Protein AF-A0A1Y5SIG2-F1 (afdb_monomer)

Foldseek 3Di:
DFQQPLDADPVLLVVLLVVLVVVCVLQVQLQPDPFFLLPRPCLPDLVSVVVVCVVLVLCPPPDSVRSNVVSNCRSVVDDRPQPDDDPVVLVVVLVVVVVVLVVVVVPPPDDDDSLSVQQVVLVSVCSNCVLNGARDDPQLVQLLCSNRPDPDPCQPVDRSSSRVSLNVVLVSCVVVLLVSLCVVCVPPDPDVVVSVSSSSSSSSSSSNSSSNSSSVD

Radius of gyration: 17.2 Å; Cα contacts (8 Å, |Δi|>4): 217; chains: 1; bounding box: 44×40×45 Å

pLDDT: mean 79.16, std 17.83, range [37.0, 97.19]

Solvent-accessible surface area (backbone atoms only — not comparable to full-atom values): 12105 Å² total; per-residue (Å²): 135,79,53,64,63,88,66,82,56,68,68,56,44,50,52,12,41,55,54,30,51,57,51,38,75,78,43,43,71,32,53,69,40,84,75,42,76,32,69,35,61,49,53,74,38,63,69,49,37,50,49,53,22,57,80,69,58,48,44,74,90,57,55,74,66,58,50,44,53,52,36,56,46,51,41,69,68,47,73,79,79,76,85,86,91,49,80,77,45,48,63,54,45,47,53,52,45,51,49,46,49,49,52,49,63,70,68,57,73,89,79,67,58,74,69,48,51,52,30,39,51,27,38,55,41,24,34,49,39,32,83,82,30,54,59,55,44,77,33,26,50,47,17,47,44,60,35,71,42,72,97,57,92,61,67,64,74,42,65,69,55,41,39,53,54,48,51,52,49,50,61,75,41,38,71,62,42,46,52,57,35,45,70,64,48,69,81,76,63,91,55,64,71,64,48,51,54,49,34,59,52,43,37,46,41,29,50,46,37,28,20,31,53,55,31,71,104

Organism: NCBI:txid658057

Mean predicted aligned error: 8.16 Å

Secondary structure (DSSP, 8-state):
------S--HHHHHHHHHHHHHHHHHHHHHHT--S-GGG-HHHH-HHHHHHHHHHTT-STT--HHHHHHHHHHHHHHS-TTSS-S-HHHHHHHHHHHHHHHHHHHHHS-SSS-HHHHHHHHHHHHHHH-TTT-----HHHHHHHHHHH--S-TTTTSSHHHHHHHHHHHHHHTHHHHHHHHHHHHTTT-S-HHHHHHHHHHHHHHHHHHHHHHHHH-

Structure (mmCIF, N/CA/C/O backbone):
data_AF-A0A1Y5SIG2-F1
#
_entry.id   AF-A0A1Y5SIG2-F1
#
loop_
_atom_site.group_PDB
_atom_site.id
_atom_site.type_symbol
_atom_site.label_atom_id
_atom_site.label_alt_id
_atom_site.label_comp_id
_atom_site.label_asym_id
_atom_site.label_entity_id
_atom_site.label_seq_id
_atom_site.pdbx_PDB_ins_code
_atom_site.Cartn_x
_atom_site.Cartn_y
_atom_site.Cartn_z
_atom_site.occupancy
_atom_site.B_iso_or_equiv
_atom_site.auth_seq_id
_atom_site.auth_comp_id
_atom_site.auth_asym_id
_atom_site.auth_atom_id
_atom_site.pdbx_PDB_model_num
ATOM 1 N N . MET A 1 1 ? 7.254 21.804 19.968 1.00 37.00 1 MET A N 1
ATOM 2 C CA . MET A 1 1 ? 5.960 21.216 20.367 1.00 37.00 1 MET A CA 1
ATOM 3 C C . MET A 1 1 ? 5.816 19.904 19.616 1.00 37.00 1 MET A C 1
ATOM 5 O O . MET A 1 1 ? 5.744 19.927 18.395 1.00 37.00 1 MET A O 1
ATOM 9 N N . THR A 1 2 ? 5.908 18.773 20.308 1.00 41.84 2 THR A N 1
ATOM 10 C CA . THR A 1 2 ? 5.676 17.442 19.734 1.00 41.84 2 THR A CA 1
ATOM 11 C C . THR A 1 2 ? 4.180 17.165 19.806 1.00 41.84 2 THR A C 1
ATOM 13 O O . THR A 1 2 ? 3.674 16.813 20.866 1.00 41.84 2 THR A O 1
ATOM 16 N N . ASN A 1 3 ? 3.461 17.385 18.703 1.00 45.41 3 ASN A N 1
ATOM 17 C CA . ASN A 1 3 ? 2.122 16.822 18.561 1.00 45.41 3 ASN A CA 1
ATOM 18 C C . ASN A 1 3 ? 2.296 15.315 18.395 1.00 45.41 3 ASN A C 1
ATOM 20 O O . ASN A 1 3 ? 2.650 14.850 17.319 1.00 45.41 3 ASN A O 1
ATOM 24 N N . THR A 1 4 ? 2.108 14.578 19.480 1.00 59.47 4 THR A N 1
ATOM 25 C CA . THR A 1 4 ? 1.985 13.125 19.455 1.00 59.47 4 THR A CA 1
ATOM 26 C C . THR A 1 4 ? 0.492 12.854 19.392 1.00 59.47 4 THR A C 1
ATOM 28 O O . THR A 1 4 ? -0.180 12.850 20.420 1.00 59.47 4 THR A O 1
ATOM 31 N N . ILE A 1 5 ? -0.059 12.759 18.180 1.00 63.19 5 ILE A N 1
ATOM 32 C CA . ILE A 1 5 ? -1.467 12.387 18.003 1.00 63.19 5 ILE A CA 1
ATOM 33 C C . ILE A 1 5 ? -1.610 10.973 18.576 1.00 63.19 5 ILE A C 1
ATOM 35 O O . ILE A 1 5 ? -1.134 10.013 17.975 1.00 63.19 5 ILE A O 1
ATOM 39 N N . SER A 1 6 ? -2.195 10.856 19.769 1.00 72.19 6 SER A N 1
ATOM 40 C CA . SER A 1 6 ? -2.365 9.568 20.445 1.00 72.19 6 SER A CA 1
ATOM 41 C C . SER A 1 6 ? -3.477 8.737 19.813 1.00 72.19 6 SER A C 1
ATOM 43 O O . SER A 1 6 ? -3.373 7.514 19.810 1.00 72.19 6 SER A O 1
ATOM 45 N N . HIS A 1 7 ? -4.476 9.399 19.219 1.00 82.62 7 HIS A N 1
ATOM 46 C CA . HIS A 1 7 ? -5.644 8.778 18.597 1.00 82.62 7 HIS A CA 1
ATOM 47 C C . HIS A 1 7 ? -5.947 9.391 17.220 1.00 82.62 7 HIS A C 1
ATOM 49 O O . HIS A 1 7 ? -5.815 10.609 17.064 1.00 82.62 7 HIS A O 1
ATOM 55 N N . PRO A 1 8 ? -6.366 8.587 16.230 1.00 88.81 8 PRO A N 1
ATOM 56 C CA . PRO A 1 8 ? -6.744 9.057 14.906 1.00 88.81 8 PRO A CA 1
ATOM 57 C C . PRO A 1 8 ? -7.963 9.984 14.960 1.00 88.81 8 PRO A C 1
ATOM 59 O O . PRO A 1 8 ? -8.902 9.778 15.728 1.00 88.81 8 PRO A O 1
ATOM 62 N N . ASP A 1 9 ? -7.976 10.986 14.083 1.00 92.19 9 ASP A N 1
ATOM 63 C CA . ASP A 1 9 ? -9.163 11.796 13.826 1.00 92.19 9 ASP A CA 1
ATOM 64 C C . ASP A 1 9 ? -10.257 10.908 13.218 1.00 92.19 9 ASP A C 1
ATOM 66 O O . ASP A 1 9 ? -10.060 10.289 12.170 1.00 92.19 9 ASP A O 1
ATOM 70 N N . SER A 1 10 ? -11.421 10.847 13.865 1.00 91.00 10 SER A N 1
ATOM 71 C CA . SER A 1 10 ? -12.506 9.943 13.473 1.00 91.00 10 SER A CA 1
ATOM 72 C C . SER A 1 10 ? -13.098 10.257 12.097 1.00 91.00 10 SER A C 1
ATOM 74 O O . SER A 1 10 ? -13.563 9.346 11.409 1.00 91.00 10 SER A O 1
ATOM 76 N N . THR A 1 11 ? -13.055 11.517 11.659 1.00 92.94 11 THR A N 1
ATOM 77 C CA . THR A 1 11 ? -13.568 11.931 10.348 1.00 92.94 11 THR A CA 1
ATOM 78 C C . THR A 1 11 ? -12.625 11.471 9.244 1.00 92.94 11 THR A C 1
ATOM 80 O O . THR A 1 11 ? -13.068 10.866 8.264 1.00 92.94 11 THR A O 1
ATOM 83 N N . ILE A 1 12 ? -11.319 11.698 9.421 1.00 95.06 12 ILE A N 1
ATOM 84 C CA . ILE A 1 12 ? -10.295 11.232 8.474 1.00 95.06 12 ILE A CA 1
ATOM 85 C C . ILE A 1 12 ? -10.274 9.700 8.441 1.00 95.06 12 ILE A C 1
ATOM 87 O O . ILE A 1 12 ? -10.212 9.109 7.366 1.00 95.06 12 ILE A O 1
ATOM 91 N N . LEU A 1 13 ? -10.383 9.050 9.602 1.00 94.19 13 LEU A N 1
ATOM 92 C CA . LEU A 1 13 ? -10.378 7.593 9.720 1.00 94.19 13 LEU A CA 1
ATOM 93 C C . LEU A 1 13 ? -11.560 6.936 9.020 1.00 94.19 13 LEU A C 1
ATOM 95 O O . LEU A 1 13 ? -11.374 5.938 8.323 1.00 94.19 13 LEU A O 1
ATOM 99 N N . LYS A 1 14 ? -12.759 7.513 9.139 1.00 93.81 14 LYS A N 1
ATOM 100 C CA . LYS A 1 14 ? -13.928 7.031 8.404 1.00 93.81 14 LYS A CA 1
ATOM 101 C C . LYS A 1 14 ? -13.694 7.092 6.894 1.00 93.81 14 LYS A C 1
ATOM 103 O O . LYS A 1 14 ? -13.840 6.079 6.219 1.00 93.81 14 LYS A O 1
ATOM 108 N N . LYS A 1 15 ? -13.256 8.247 6.381 1.00 95.00 15 LYS A N 1
ATOM 109 C CA . LYS A 1 15 ? -12.966 8.413 4.951 1.00 95.00 15 LYS A CA 1
ATOM 110 C C . LYS A 1 15 ? -11.899 7.426 4.469 1.00 95.00 15 LYS A C 1
ATOM 112 O O . LYS A 1 15 ? -12.096 6.745 3.471 1.00 95.00 15 LYS A O 1
ATOM 117 N N . ALA A 1 16 ? -10.806 7.298 5.218 1.00 96.00 16 ALA A N 1
ATOM 118 C CA . ALA A 1 16 ? -9.732 6.362 4.908 1.00 96.00 16 ALA A CA 1
ATOM 119 C C . ALA A 1 16 ? -10.206 4.903 4.858 1.00 96.00 16 ALA A C 1
ATOM 121 O O . ALA A 1 16 ? -9.723 4.128 4.033 1.00 96.00 16 ALA A O 1
ATOM 122 N N . THR A 1 17 ? -11.158 4.541 5.721 1.00 95.19 17 THR A N 1
ATOM 123 C CA . THR A 1 17 ? -11.777 3.211 5.747 1.00 95.19 17 THR A CA 1
ATOM 124 C C . THR A 1 17 ? -12.627 2.967 4.503 1.00 95.19 17 THR A C 1
ATOM 126 O O . THR A 1 17 ? -12.506 1.908 3.890 1.00 95.19 17 THR A O 1
ATOM 129 N N . ASP A 1 18 ? -13.442 3.941 4.096 1.00 94.31 18 ASP A N 1
ATOM 130 C CA . ASP A 1 18 ? -14.271 3.845 2.887 1.00 94.31 18 ASP A CA 1
ATOM 131 C C . ASP A 1 18 ? -13.401 3.747 1.616 1.00 94.31 18 ASP A C 1
ATOM 133 O O . ASP A 1 18 ? -13.634 2.893 0.7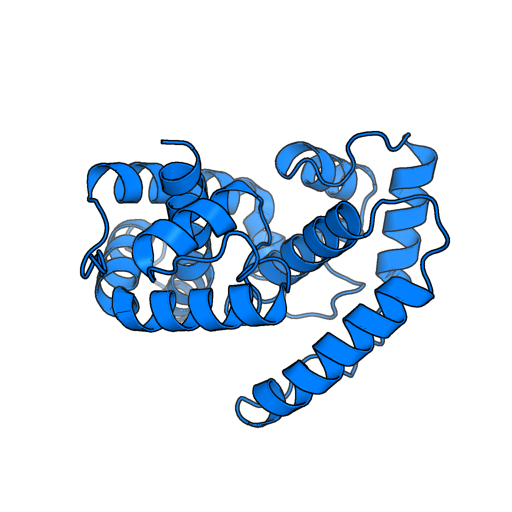51 1.00 94.31 18 ASP A O 1
ATOM 137 N N . ASP A 1 19 ? -12.334 4.549 1.542 1.00 94.31 19 ASP A N 1
ATOM 138 C CA . ASP A 1 19 ? -11.348 4.491 0.458 1.00 94.31 19 ASP A CA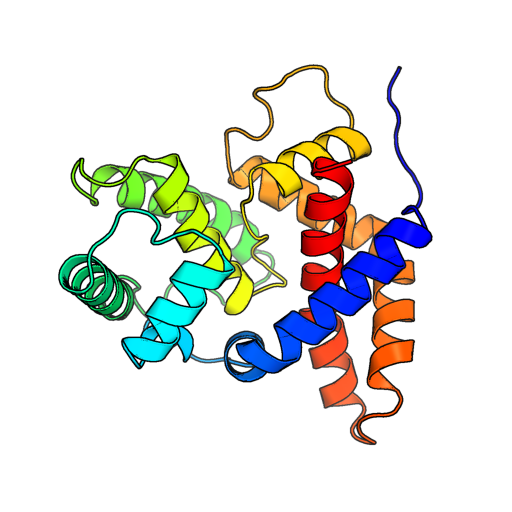 1
ATOM 139 C C . ASP A 1 19 ? -10.602 3.144 0.456 1.00 94.31 19 ASP A C 1
ATOM 141 O O . ASP A 1 19 ? -10.344 2.567 -0.602 1.00 94.31 19 ASP A O 1
ATOM 145 N N . ALA A 1 20 ? -10.272 2.607 1.639 1.00 94.62 20 ALA A N 1
ATOM 146 C CA . ALA A 1 20 ? -9.589 1.318 1.765 1.00 94.62 20 ALA A CA 1
ATOM 147 C C . ALA A 1 20 ? -10.497 0.173 1.327 1.00 94.62 20 ALA A C 1
ATOM 149 O O . ALA A 1 20 ? -10.034 -0.741 0.652 1.00 94.62 20 ALA A O 1
ATOM 150 N N . ALA A 1 21 ? -11.784 0.233 1.667 1.00 93.25 21 ALA A N 1
ATOM 151 C CA . ALA A 1 21 ? -12.762 -0.760 1.250 1.00 93.25 21 ALA A CA 1
ATOM 152 C C . ALA A 1 21 ? -12.963 -0.749 -0.268 1.00 93.25 21 ALA A C 1
ATOM 154 O O . ALA A 1 21 ? -12.926 -1.805 -0.890 1.00 93.25 21 ALA A O 1
ATOM 155 N N . THR A 1 22 ? -13.083 0.439 -0.868 1.00 92.50 22 THR A N 1
ATOM 156 C CA . THR A 1 22 ? -13.153 0.573 -2.329 1.00 92.50 22 THR A CA 1
ATOM 157 C C . THR A 1 22 ? -11.911 -0.037 -2.968 1.00 92.50 22 THR A C 1
ATOM 159 O O . THR A 1 22 ? -12.006 -0.840 -3.886 1.00 92.50 22 THR A O 1
ATOM 162 N N . ASN A 1 23 ? -10.725 0.293 -2.456 1.00 92.31 23 ASN A N 1
ATOM 163 C CA . ASN A 1 23 ? -9.475 -0.249 -2.971 1.00 92.31 23 ASN A CA 1
ATOM 164 C C . ASN A 1 23 ? -9.365 -1.775 -2.789 1.00 92.31 23 ASN A C 1
ATOM 166 O O . ASN A 1 23 ? -8.852 -2.457 -3.674 1.00 92.31 23 ASN A O 1
ATOM 170 N N . TRP A 1 24 ? -9.889 -2.315 -1.687 1.00 92.56 24 TRP A N 1
ATOM 171 C CA . TRP A 1 24 ? -9.965 -3.754 -1.452 1.00 92.56 24 TRP A CA 1
ATOM 172 C C . TRP A 1 24 ? -10.772 -4.466 -2.535 1.00 92.56 24 TRP A C 1
ATOM 174 O O . TRP A 1 24 ? -10.305 -5.469 -3.052 1.00 92.56 24 TRP A O 1
ATOM 184 N N . GLU A 1 25 ? -11.929 -3.938 -2.939 1.00 91.25 25 GLU A N 1
ATOM 185 C CA . GLU A 1 25 ? -12.770 -4.560 -3.978 1.00 91.25 25 GLU A CA 1
ATOM 186 C C . GLU A 1 25 ? -12.033 -4.757 -5.314 1.00 91.25 25 GLU A C 1
ATOM 188 O O . GLU A 1 25 ? -12.256 -5.748 -6.006 1.00 91.25 25 GLU A O 1
ATOM 193 N N . TRP A 1 26 ? -11.123 -3.847 -5.673 1.00 91.75 26 TRP A N 1
ATOM 194 C CA . TRP A 1 26 ? -10.353 -3.939 -6.920 1.00 91.75 26 TRP A CA 1
ATOM 195 C C . TRP A 1 26 ? -9.140 -4.865 -6.824 1.00 91.75 26 TRP A C 1
ATOM 197 O O . TRP A 1 26 ? -8.764 -5.504 -7.811 1.00 91.75 26 TRP A O 1
ATOM 207 N N . TRP A 1 27 ? -8.515 -4.919 -5.648 1.00 94.94 27 TRP A N 1
ATOM 208 C CA . TRP A 1 27 ? -7.189 -5.509 -5.456 1.00 94.94 27 TRP A CA 1
ATOM 209 C C . TRP A 1 27 ? -7.172 -6.686 -4.469 1.00 94.94 27 TRP A C 1
ATOM 211 O O . TRP A 1 27 ? -6.104 -7.163 -4.095 1.00 94.94 27 TRP A O 1
ATOM 221 N N . GLU A 1 28 ? -8.342 -7.186 -4.068 1.00 93.62 28 GLU A N 1
ATOM 222 C CA . GLU A 1 28 ? -8.514 -8.296 -3.123 1.00 93.62 28 GLU A CA 1
ATOM 223 C C . GLU A 1 28 ? -7.652 -9.513 -3.468 1.00 93.62 28 GLU A C 1
ATOM 225 O O . GLU A 1 28 ? -6.955 -10.036 -2.598 1.00 93.62 28 GLU A O 1
ATOM 230 N N . ASP A 1 29 ? -7.663 -9.936 -4.734 1.00 94.31 29 ASP A N 1
ATOM 231 C CA . ASP A 1 29 ? -6.890 -11.096 -5.188 1.00 94.31 29 ASP A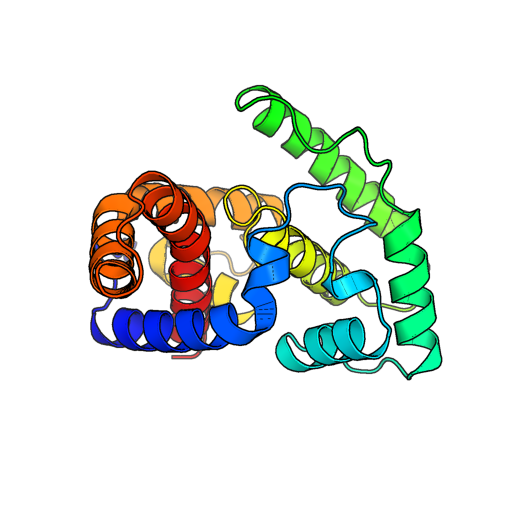 CA 1
ATOM 232 C C . ASP A 1 29 ? -5.393 -10.936 -4.910 1.00 94.31 29 ASP A C 1
ATOM 234 O O . ASP A 1 29 ? -4.709 -11.918 -4.639 1.00 94.31 29 ASP A O 1
ATOM 238 N N . ASP A 1 30 ? -4.882 -9.704 -4.978 1.00 94.50 30 ASP A N 1
ATOM 239 C CA . ASP A 1 30 ? -3.481 -9.384 -4.727 1.00 94.50 30 ASP A CA 1
ATOM 240 C C . ASP A 1 30 ? -3.169 -9.368 -3.231 1.00 94.50 30 ASP A C 1
ATOM 242 O O . ASP A 1 30 ? -2.128 -9.882 -2.825 1.00 94.50 30 ASP A O 1
ATOM 246 N N . TYR A 1 31 ? -4.090 -8.852 -2.412 1.00 93.19 31 TYR A N 1
ATOM 247 C CA . TYR A 1 31 ? -3.966 -8.859 -0.952 1.00 93.19 31 TYR A CA 1
ATOM 248 C C . TYR A 1 31 ? -4.004 -10.265 -0.359 1.00 93.19 31 TYR A C 1
ATOM 250 O O . TYR A 1 31 ? -3.285 -10.560 0.595 1.00 93.19 31 TYR A O 1
ATOM 258 N N . LEU A 1 32 ? -4.837 -11.136 -0.925 1.00 92.50 32 LEU A N 1
ATOM 259 C CA . LEU A 1 32 ? -4.986 -12.525 -0.495 1.00 92.50 32 LEU A CA 1
ATOM 260 C C . LEU A 1 32 ? -3.962 -13.463 -1.152 1.00 92.50 32 LEU A C 1
ATOM 262 O O . LEU A 1 32 ? -3.952 -14.665 -0.871 1.00 92.50 32 LEU A O 1
ATOM 266 N N . TYR A 1 33 ? -3.098 -12.946 -2.029 1.00 92.50 33 TYR A N 1
ATOM 267 C CA . TYR A 1 33 ? -2.144 -13.756 -2.768 1.00 92.50 33 TYR A CA 1
ATOM 268 C C . TYR A 1 33 ? -1.005 -14.266 -1.873 1.00 92.50 33 TYR A C 1
ATOM 270 O O . TYR A 1 33 ? -0.182 -13.505 -1.365 1.00 92.50 33 TYR A O 1
ATOM 278 N N . LYS A 1 34 ? -0.909 -15.593 -1.725 1.00 87.06 34 LYS A N 1
ATOM 279 C CA . LYS A 1 34 ? 0.101 -16.258 -0.875 1.00 87.06 34 LYS A CA 1
ATOM 280 C C . LYS A 1 34 ? 1.320 -16.797 -1.632 1.00 87.06 34 LYS A C 1
ATOM 282 O O . LYS A 1 34 ? 2.220 -17.327 -0.988 1.00 87.06 34 LYS A O 1
ATOM 287 N N . GLY A 1 35 ? 1.337 -16.704 -2.964 1.00 86.12 35 GLY A N 1
ATOM 288 C CA . GLY A 1 35 ? 2.433 -17.213 -3.796 1.00 86.12 35 GLY A CA 1
ATOM 289 C C . GLY A 1 35 ? 3.604 -16.236 -3.931 1.00 86.12 35 GLY A C 1
ATOM 290 O O . GLY A 1 35 ? 3.736 -15.293 -3.150 1.00 86.12 35 GLY A O 1
ATOM 291 N N . ASP A 1 36 ? 4.431 -16.445 -4.952 1.00 83.31 36 ASP A N 1
ATOM 292 C CA . ASP A 1 36 ? 5.663 -15.686 -5.185 1.00 83.31 36 ASP A CA 1
ATOM 293 C C . ASP A 1 36 ? 5.407 -14.306 -5.798 1.00 83.31 36 ASP A C 1
ATOM 295 O O . ASP A 1 36 ? 4.558 -14.157 -6.675 1.00 83.31 36 ASP A O 1
ATOM 299 N N . PHE A 1 37 ? 6.215 -13.301 -5.441 1.00 83.62 37 PHE A N 1
ATOM 300 C CA . PHE A 1 37 ? 6.057 -11.931 -5.949 1.00 83.62 37 PHE A CA 1
ATOM 301 C C . PHE A 1 37 ? 5.925 -11.850 -7.479 1.00 83.62 37 PHE A C 1
ATOM 303 O O . PHE A 1 37 ? 5.042 -11.168 -7.991 1.00 83.62 37 PHE A O 1
ATOM 310 N N . GLY A 1 38 ? 6.778 -12.559 -8.228 1.00 84.06 38 GLY A N 1
ATOM 311 C CA . GLY A 1 38 ? 6.749 -12.535 -9.697 1.00 84.06 38 GLY A CA 1
ATOM 312 C C . GLY A 1 38 ? 5.449 -13.088 -10.300 1.00 84.06 38 GLY A C 1
ATOM 313 O O . GLY A 1 38 ? 5.111 -12.776 -11.442 1.00 84.06 38 GLY A O 1
ATOM 314 N N . ALA A 1 39 ? 4.696 -13.860 -9.517 1.00 90.00 39 ALA A N 1
ATOM 315 C CA . ALA A 1 39 ? 3.419 -14.456 -9.878 1.00 90.00 39 ALA A CA 1
ATOM 316 C C . ALA A 1 39 ? 2.202 -13.705 -9.283 1.00 90.00 39 ALA A C 1
ATOM 318 O O . ALA A 1 39 ? 1.072 -14.181 -9.402 1.00 90.00 39 ALA A O 1
ATOM 319 N N . LEU A 1 40 ? 2.403 -12.501 -8.721 1.00 91.38 40 LEU A N 1
ATOM 320 C CA . LEU A 1 40 ? 1.323 -11.620 -8.258 1.00 91.38 40 LEU A CA 1
ATOM 321 C C . LEU A 1 40 ? 0.267 -11.373 -9.348 1.00 91.38 40 LEU A C 1
ATOM 323 O O . LEU A 1 40 ? 0.660 -11.079 -10.488 1.00 91.38 40 LEU A O 1
ATOM 327 N N . PRO A 1 41 ? -1.043 -11.394 -9.025 1.00 95.69 41 PRO A N 1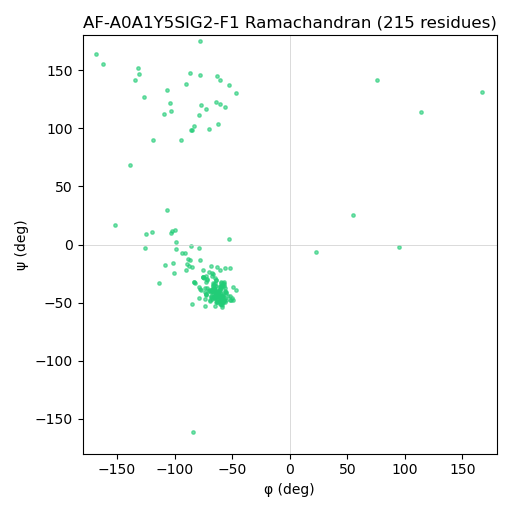
ATOM 328 C CA . PRO A 1 41 ? -2.113 -11.145 -9.992 1.00 95.69 41 PRO A CA 1
ATOM 329 C C . PRO A 1 41 ? -1.921 -9.846 -10.794 1.00 95.69 41 PRO A C 1
ATOM 331 O O . PRO A 1 41 ? -2.015 -9.879 -12.025 1.00 95.69 41 PRO A O 1
ATOM 334 N N . ILE A 1 42 ? -1.545 -8.734 -10.145 1.00 95.31 42 ILE A N 1
ATOM 335 C CA . ILE A 1 42 ? -1.220 -7.431 -10.762 1.00 95.31 42 ILE A CA 1
ATOM 336 C C . ILE A 1 42 ? -0.229 -7.567 -11.924 1.00 95.31 42 ILE A C 1
ATOM 338 O O . ILE A 1 42 ? -0.354 -6.858 -12.924 1.00 95.31 42 ILE A O 1
ATOM 342 N N . LEU A 1 43 ? 0.741 -8.478 -11.827 1.00 94.12 43 LEU A N 1
ATOM 343 C CA . LEU A 1 43 ? 1.801 -8.641 -12.823 1.00 94.12 43 LEU A CA 1
ATOM 344 C C . LEU A 1 43 ? 1.416 -9.579 -13.977 1.00 94.12 43 LEU A C 1
ATOM 346 O O . LEU A 1 43 ? 2.091 -9.574 -15.012 1.00 94.12 43 LEU A O 1
ATOM 350 N N . GLN A 1 44 ? 0.331 -10.351 -13.849 1.00 94.19 44 GLN A N 1
ATOM 351 C CA . GLN A 1 44 ? 0.001 -11.415 -14.806 1.00 94.19 44 GLN A CA 1
ATOM 352 C C . GLN A 1 44 ? -0.479 -10.884 -16.154 1.00 94.19 44 GLN A C 1
ATOM 354 O O . GLN A 1 44 ? -0.230 -11.498 -17.191 1.00 94.19 44 GLN A O 1
ATOM 359 N N . THR A 1 45 ? -1.130 -9.720 -16.174 1.00 94.81 45 THR A N 1
ATOM 360 C CA . THR A 1 45 ? -1.621 -9.119 -17.418 1.00 94.81 45 THR A CA 1
ATOM 361 C C . THR A 1 45 ? -1.212 -7.661 -17.533 1.00 94.81 45 THR A C 1
ATOM 363 O O . THR A 1 45 ? -1.149 -6.927 -16.546 1.00 94.81 45 THR A O 1
ATOM 366 N N . PHE A 1 46 ? -0.965 -7.216 -18.767 1.00 94.88 46 PHE A N 1
ATOM 367 C CA . PHE A 1 46 ? -0.664 -5.814 -19.044 1.00 94.88 46 PHE A CA 1
ATOM 368 C C . PHE A 1 46 ? -1.789 -4.885 -18.571 1.00 94.88 46 PHE A C 1
ATOM 370 O O . PHE A 1 46 ? -1.515 -3.865 -17.945 1.00 94.88 46 PHE A O 1
ATOM 377 N N . SER A 1 47 ? -3.049 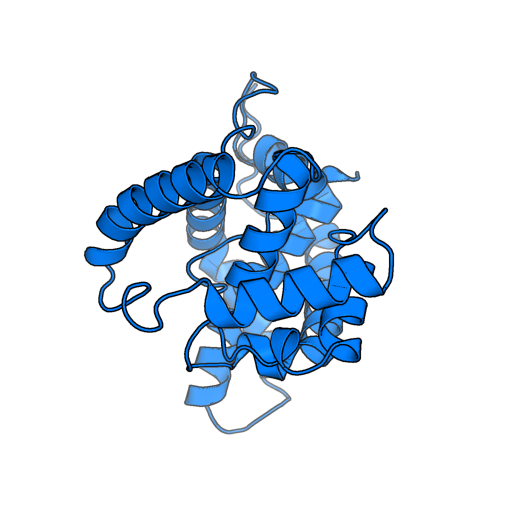-5.251 -18.825 1.00 95.06 47 SER A N 1
ATOM 378 C CA . SER A 1 47 ? -4.207 -4.441 -18.437 1.00 95.06 47 SER A CA 1
ATOM 379 C C . SER A 1 47 ? -4.291 -4.243 -16.925 1.00 95.06 47 SER A C 1
ATOM 381 O O . SER A 1 47 ? -4.498 -3.115 -16.481 1.00 95.06 47 SER A O 1
ATOM 383 N N . ARG A 1 48 ? -4.067 -5.301 -16.132 1.00 95.00 48 ARG A N 1
ATOM 384 C CA . ARG A 1 48 ? -4.106 -5.210 -14.666 1.00 95.00 48 ARG A CA 1
ATOM 385 C C . ARG A 1 48 ? -2.944 -4.377 -14.123 1.00 95.00 48 ARG A C 1
ATOM 387 O O . ARG A 1 48 ? -3.176 -3.455 -13.346 1.00 95.00 48 ARG A O 1
ATOM 394 N N . PHE A 1 49 ? -1.726 -4.600 -14.622 1.00 95.25 49 PHE A N 1
ATOM 395 C CA . PHE A 1 49 ? -0.562 -3.792 -14.244 1.00 95.25 49 PHE A CA 1
ATOM 396 C C . PHE A 1 49 ? -0.726 -2.312 -14.608 1.00 95.25 49 PHE A C 1
ATOM 398 O O . PHE A 1 49 ? -0.347 -1.422 -13.848 1.00 95.25 49 PHE A O 1
ATOM 405 N N . ARG A 1 50 ? -1.316 -2.028 -15.772 1.00 93.25 50 ARG A N 1
ATOM 406 C CA . ARG A 1 50 ? -1.601 -0.661 -16.209 1.00 93.25 50 ARG A CA 1
ATOM 407 C C . ARG A 1 50 ? -2.655 0.009 -15.329 1.00 93.25 50 ARG A C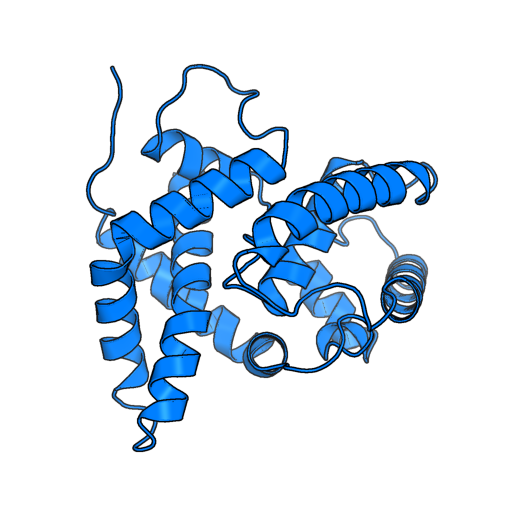 1
ATOM 409 O O . ARG A 1 50 ? -2.474 1.182 -15.011 1.00 93.25 50 ARG A O 1
ATOM 416 N N . GLY A 1 51 ? -3.710 -0.713 -14.943 1.00 94.19 51 GLY A N 1
ATOM 417 C CA . GLY A 1 51 ? -4.717 -0.235 -13.989 1.00 94.19 51 GLY A CA 1
ATOM 418 C C . GLY A 1 51 ? -4.080 0.145 -12.655 1.00 94.19 51 GLY A C 1
ATOM 419 O O . GLY A 1 51 ? -4.198 1.285 -12.220 1.00 94.19 51 GLY A O 1
ATOM 420 N N . PHE A 1 52 ? -3.258 -0.751 -12.105 1.00 95.12 52 PHE A N 1
ATOM 421 C CA . PHE A 1 52 ? -2.474 -0.492 -10.897 1.00 95.12 52 PHE A CA 1
ATOM 422 C C . PHE A 1 52 ? -1.583 0.752 -11.052 1.00 95.12 52 PHE A C 1
ATOM 424 O O . PHE A 1 52 ? -1.549 1.642 -10.203 1.00 95.12 52 PHE A O 1
ATOM 431 N N . GLY A 1 53 ? -0.884 0.857 -12.182 1.00 92.00 53 GLY A N 1
ATOM 432 C CA . GLY A 1 53 ? -0.036 1.999 -12.492 1.00 92.00 53 GLY A CA 1
ATOM 433 C C . GLY A 1 53 ? -0.772 3.342 -12.517 1.00 92.00 53 GLY A C 1
ATOM 434 O O . GLY A 1 53 ? -0.199 4.353 -12.096 1.00 92.00 53 GLY A O 1
ATOM 435 N N . ALA A 1 54 ? -2.022 3.343 -12.987 1.00 90.19 54 ALA A N 1
ATOM 436 C CA . ALA A 1 54 ? -2.890 4.513 -13.033 1.00 90.19 54 ALA A CA 1
ATOM 437 C C . ALA A 1 54 ? -3.407 4.894 -11.638 1.00 90.19 54 ALA A C 1
ATOM 439 O O . ALA A 1 54 ? -3.177 6.029 -11.217 1.00 90.19 54 ALA A O 1
ATOM 440 N N . ASP A 1 55 ? -4.002 3.946 -10.907 1.00 90.88 55 ASP A N 1
ATOM 441 C CA . ASP A 1 55 ? -4.572 4.164 -9.567 1.00 90.88 55 ASP A CA 1
ATOM 442 C C . ASP A 1 55 ? -3.539 4.741 -8.599 1.00 90.88 55 ASP A C 1
ATOM 444 O O . ASP A 1 55 ? -3.799 5.684 -7.852 1.00 90.88 55 ASP A O 1
ATOM 448 N N . TYR A 1 56 ? -2.316 4.222 -8.676 1.00 90.19 56 TYR A N 1
ATOM 449 C CA . TYR A 1 56 ? -1.231 4.611 -7.788 1.00 90.19 56 TYR A CA 1
ATOM 450 C C . TYR A 1 56 ? -0.267 5.641 -8.381 1.00 90.19 56 TYR A C 1
ATOM 452 O O . TYR A 1 56 ? 0.718 6.013 -7.735 1.00 90.19 56 TYR A O 1
ATOM 460 N N . SER A 1 57 ? -0.525 6.115 -9.604 1.00 88.38 57 SER A N 1
ATOM 461 C CA . SER A 1 57 ? 0.309 7.097 -10.315 1.00 88.38 57 SER A CA 1
ATOM 462 C C . SER A 1 57 ? 1.791 6.706 -10.460 1.00 88.38 57 SER A C 1
ATOM 464 O O . SER A 1 57 ? 2.661 7.569 -10.614 1.00 88.38 57 SER A O 1
ATOM 466 N N . VAL A 1 58 ? 2.105 5.408 -10.436 1.00 84.62 58 VAL A N 1
ATOM 467 C CA . VAL A 1 58 ? 3.486 4.887 -10.461 1.00 84.62 58 VAL A CA 1
ATOM 468 C C . VAL A 1 58 ? 4.027 4.648 -11.867 1.00 84.62 58 VAL A C 1
ATOM 470 O O . VAL A 1 58 ? 5.239 4.592 -12.052 1.00 84.62 58 VAL A O 1
ATOM 473 N N . THR A 1 59 ? 3.156 4.593 -12.874 1.00 83.12 59 THR A N 1
ATOM 474 C CA . THR A 1 59 ? 3.543 4.486 -14.293 1.00 83.12 59 THR A CA 1
ATOM 475 C C . THR A 1 59 ? 3.415 5.816 -15.040 1.00 83.12 59 THR A C 1
ATOM 477 O O . THR A 1 59 ? 3.545 5.870 -16.262 1.00 83.12 59 THR A O 1
ATOM 480 N N . ARG A 1 60 ? 3.177 6.930 -14.330 1.00 80.38 60 ARG A N 1
ATOM 481 C CA . ARG A 1 60 ? 2.991 8.245 -14.958 1.00 80.38 60 ARG A CA 1
ATOM 482 C C . ARG A 1 60 ? 4.233 8.663 -15.750 1.00 80.38 60 ARG A C 1
ATOM 484 O O . ARG A 1 60 ? 5.309 8.884 -15.180 1.00 80.38 60 ARG A O 1
ATOM 491 N N . GLY A 1 61 ? 4.026 8.881 -17.046 1.00 79.31 61 GLY A N 1
ATOM 492 C CA . GLY A 1 61 ? 5.064 9.262 -18.003 1.00 79.31 61 GLY A CA 1
ATOM 493 C C . GLY A 1 61 ? 5.670 8.087 -18.767 1.00 79.31 61 GLY A C 1
ATOM 494 O O . GLY A 1 61 ? 6.491 8.340 -19.636 1.00 79.31 61 GLY A O 1
ATOM 495 N N . LEU A 1 62 ? 5.255 6.850 -18.475 1.00 81.88 62 LEU A N 1
ATOM 496 C CA . LEU A 1 62 ? 5.618 5.683 -19.268 1.00 81.88 62 LEU A CA 1
ATOM 497 C C . LEU A 1 62 ? 4.594 5.453 -20.380 1.00 81.88 62 LEU A C 1
ATOM 499 O O . LEU A 1 62 ? 3.382 5.551 -20.166 1.00 81.88 62 LEU A O 1
ATOM 503 N N . ASN A 1 63 ? 5.076 5.113 -21.567 1.00 85.69 63 ASN A N 1
ATOM 504 C CA . ASN A 1 63 ? 4.240 4.642 -22.660 1.00 85.69 63 ASN A CA 1
ATOM 505 C C . ASN A 1 63 ? 3.832 3.165 -22.451 1.00 85.69 63 ASN A C 1
ATOM 507 O O . ASN A 1 63 ? 4.242 2.499 -21.497 1.00 85.69 63 ASN A O 1
ATOM 511 N N . SER A 1 64 ? 2.982 2.637 -23.341 1.00 88.69 64 SER A N 1
ATOM 512 C CA . SER A 1 64 ? 2.445 1.272 -23.187 1.00 88.69 64 SER A CA 1
ATOM 513 C C . SER A 1 64 ? 3.527 0.192 -23.280 1.00 88.69 64 SER A C 1
ATOM 515 O O . SER A 1 64 ? 3.450 -0.801 -22.562 1.00 88.69 64 SER A O 1
ATOM 517 N N . ARG A 1 65 ? 4.540 0.393 -24.129 1.00 86.19 65 ARG A N 1
ATOM 518 C CA . ARG A 1 65 ? 5.650 -0.549 -24.292 1.00 86.19 65 ARG A CA 1
ATOM 519 C C . ARG A 1 65 ? 6.526 -0.572 -23.042 1.00 86.19 65 ARG A C 1
ATOM 521 O O . ARG A 1 65 ? 6.777 -1.647 -22.514 1.00 86.19 65 ARG A O 1
ATOM 528 N N . GLU A 1 66 ? 6.908 0.597 -22.537 1.00 85.25 66 GLU A N 1
ATOM 529 C CA . GLU A 1 66 ? 7.710 0.734 -21.313 1.00 85.25 66 GLU A CA 1
ATOM 530 C C . GLU A 1 66 ? 6.999 0.121 -20.098 1.00 85.25 66 GLU A C 1
ATOM 532 O O . GLU A 1 66 ? 7.613 -0.586 -19.301 1.00 85.25 66 GLU A O 1
ATOM 537 N N . CYS A 1 67 ? 5.683 0.331 -19.973 1.00 86.88 67 CYS A N 1
ATOM 538 C CA . CYS A 1 67 ? 4.882 -0.305 -18.926 1.00 86.88 67 CYS A CA 1
ATOM 539 C C . CYS A 1 67 ? 4.923 -1.841 -19.009 1.00 86.88 67 CYS A C 1
ATOM 541 O O . CYS A 1 67 ? 5.064 -2.501 -17.980 1.00 86.88 67 CYS A O 1
ATOM 543 N N . ASP A 1 68 ? 4.784 -2.422 -20.206 1.00 88.25 68 ASP A N 1
ATOM 544 C CA . ASP A 1 68 ? 4.801 -3.881 -20.372 1.00 88.25 68 ASP A CA 1
ATOM 545 C C . ASP A 1 68 ? 6.202 -4.479 -20.180 1.00 88.25 68 ASP A C 1
ATOM 547 O O . ASP A 1 68 ? 6.336 -5.542 -19.575 1.00 88.25 68 ASP A O 1
ATOM 551 N N . GLU A 1 69 ? 7.251 -3.790 -20.637 1.00 85.38 69 GLU A N 1
ATOM 552 C CA . GLU A 1 69 ? 8.645 -4.176 -20.386 1.00 85.38 69 GLU A CA 1
ATOM 553 C C . GLU A 1 69 ? 8.948 -4.174 -18.881 1.00 85.38 69 GLU A C 1
ATOM 555 O O . GLU A 1 69 ? 9.482 -5.155 -18.363 1.00 85.38 69 GLU A O 1
ATOM 560 N N . MET A 1 70 ? 8.513 -3.140 -18.154 1.00 84.44 70 MET A N 1
ATOM 561 C CA . MET A 1 70 ? 8.642 -3.073 -16.697 1.00 84.44 70 MET A CA 1
ATOM 562 C C . MET A 1 70 ? 7.876 -4.198 -15.994 1.00 84.44 70 MET A C 1
ATOM 564 O O . MET A 1 70 ? 8.416 -4.832 -15.090 1.00 84.44 70 MET A O 1
ATOM 568 N N . ARG A 1 71 ? 6.642 -4.491 -16.422 1.00 90.06 71 ARG A N 1
ATOM 569 C CA . ARG A 1 71 ? 5.849 -5.612 -15.894 1.00 90.06 71 ARG A CA 1
ATOM 570 C C . ARG A 1 71 ? 6.568 -6.947 -16.086 1.00 90.06 71 ARG A C 1
ATOM 572 O O . ARG A 1 71 ? 6.732 -7.692 -15.126 1.00 90.06 71 ARG A O 1
ATOM 579 N N . LYS A 1 72 ? 7.007 -7.248 -17.313 1.00 86.81 72 LYS A N 1
ATOM 580 C CA . LYS A 1 72 ? 7.743 -8.483 -17.640 1.00 86.81 72 LYS A CA 1
ATOM 581 C C . LYS A 1 72 ? 9.012 -8.595 -16.811 1.00 86.81 72 LYS A C 1
ATOM 583 O O . LYS A 1 72 ? 9.281 -9.645 -16.238 1.00 86.81 72 LYS A O 1
ATOM 588 N N . TRP A 1 73 ? 9.750 -7.501 -16.686 1.00 82.56 73 TRP A N 1
ATOM 589 C CA . TRP A 1 73 ? 10.925 -7.465 -15.835 1.00 82.56 73 TRP A CA 1
ATOM 590 C C . TRP A 1 73 ? 10.573 -7.818 -14.381 1.00 82.56 73 TRP A C 1
ATOM 592 O O . TRP A 1 73 ? 11.157 -8.757 -13.848 1.00 82.56 73 TRP A O 1
ATOM 602 N N . LEU A 1 74 ? 9.544 -7.198 -13.787 1.00 82.19 74 LEU A N 1
ATOM 603 C CA . LEU A 1 74 ? 9.079 -7.502 -12.423 1.00 82.19 74 LEU A CA 1
ATOM 604 C C . LEU A 1 74 ? 8.698 -8.979 -12.221 1.00 82.19 74 LEU A C 1
ATOM 606 O O . LEU A 1 74 ? 8.989 -9.528 -11.161 1.00 82.19 74 LEU A O 1
ATOM 610 N N . THR A 1 75 ? 8.116 -9.642 -13.229 1.00 83.62 75 THR A N 1
ATOM 611 C CA . THR A 1 75 ? 7.795 -11.085 -13.146 1.00 83.62 75 THR A CA 1
ATOM 612 C C . THR A 1 75 ? 9.033 -11.982 -13.070 1.00 83.62 75 THR A C 1
ATOM 614 O O . THR A 1 75 ? 8.966 -13.080 -12.530 1.00 83.62 75 THR A O 1
ATOM 617 N N . THR A 1 76 ? 10.171 -11.511 -13.586 1.00 75.44 76 THR A N 1
ATOM 618 C CA . THR A 1 76 ? 11.441 -12.261 -13.631 1.00 75.44 76 THR A CA 1
ATOM 619 C C . THR A 1 76 ? 12.438 -11.841 -12.554 1.00 75.44 76 THR A C 1
ATOM 621 O O . THR A 1 76 ? 13.426 -12.530 -12.320 1.00 75.44 76 THR A O 1
ATOM 624 N N . PHE A 1 77 ? 12.212 -10.682 -11.935 1.00 64.44 77 PHE A N 1
ATOM 625 C CA . PHE A 1 77 ? 13.222 -9.965 -11.166 1.00 64.44 77 PHE A CA 1
ATOM 626 C C . PHE A 1 77 ? 13.354 -10.442 -9.715 1.00 64.44 77 PHE A C 1
ATOM 628 O O . PHE A 1 77 ? 14.384 -10.212 -9.085 1.00 64.44 77 PHE A O 1
ATOM 635 N N . VAL A 1 78 ? 12.345 -11.122 -9.173 1.00 55.94 78 VAL A N 1
ATOM 636 C CA . VAL A 1 78 ? 12.384 -11.605 -7.791 1.00 55.94 78 VAL A CA 1
ATOM 637 C C . VAL A 1 78 ? 12.673 -13.102 -7.798 1.00 55.94 78 VAL A C 1
ATOM 639 O O . VAL A 1 78 ? 11.822 -13.860 -8.268 1.00 55.94 78 VAL A O 1
ATOM 642 N N . PRO A 1 79 ? 13.824 -13.569 -7.271 1.00 50.66 79 PRO A N 1
ATOM 643 C CA . PRO A 1 79 ? 13.952 -14.969 -6.911 1.00 50.66 79 PRO A CA 1
ATOM 644 C C . PRO A 1 79 ? 12.813 -15.282 -5.942 1.00 50.66 79 PRO A C 1
ATOM 646 O O . PRO A 1 79 ? 12.728 -14.679 -4.871 1.00 50.66 79 PRO A O 1
ATOM 649 N N . ALA A 1 80 ? 11.942 -16.207 -6.339 1.00 43.72 80 ALA A N 1
ATOM 650 C CA . ALA A 1 80 ? 10.775 -16.719 -5.615 1.00 43.72 80 ALA A CA 1
ATOM 651 C C . ALA A 1 80 ? 11.058 -17.232 -4.181 1.00 43.72 80 ALA A C 1
ATOM 653 O O . ALA A 1 80 ? 10.188 -17.775 -3.517 1.00 43.72 80 ALA A O 1
ATOM 654 N N . THR A 1 81 ? 12.283 -17.096 -3.682 1.00 44.62 81 THR A N 1
ATOM 655 C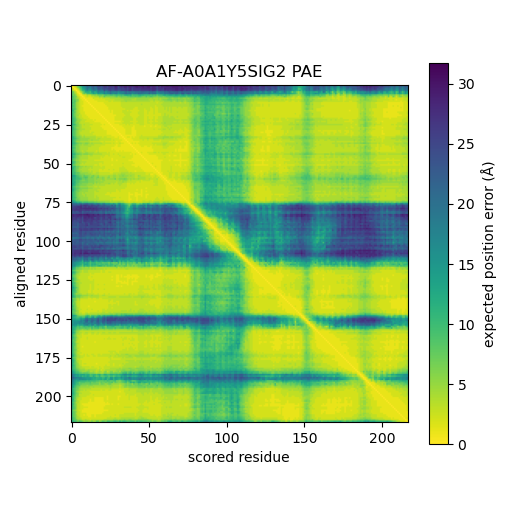 CA . THR A 1 81 ? 12.817 -17.871 -2.564 1.00 44.62 81 THR A CA 1
ATOM 656 C C . THR A 1 81 ? 13.368 -17.043 -1.405 1.00 44.62 81 THR A C 1
ATOM 658 O O . THR A 1 81 ? 13.786 -17.641 -0.423 1.00 44.62 81 THR A O 1
ATOM 661 N N . GLU A 1 82 ? 13.397 -15.706 -1.467 1.00 48.66 82 GLU A N 1
ATOM 662 C CA . GLU A 1 82 ? 14.148 -14.909 -0.470 1.00 48.66 82 GLU A CA 1
ATOM 663 C C . GLU A 1 82 ? 13.357 -13.824 0.276 1.00 48.66 82 GLU A C 1
ATOM 665 O O . GLU A 1 82 ? 13.951 -13.004 0.979 1.00 48.66 82 GLU A O 1
ATOM 670 N N . LEU A 1 83 ? 12.036 -13.776 0.126 1.00 50.66 83 LEU A N 1
ATOM 671 C CA . LEU A 1 83 ? 11.183 -12.893 0.922 1.00 50.66 83 LEU A CA 1
ATOM 672 C C . LEU A 1 83 ? 10.205 -13.762 1.722 1.00 50.66 83 LEU A C 1
ATOM 674 O O . LEU A 1 83 ? 9.131 -14.106 1.237 1.00 50.66 83 LEU A O 1
ATOM 678 N N . GLY A 1 84 ? 10.639 -14.138 2.931 1.00 41.78 84 GLY A N 1
ATOM 679 C CA . GLY A 1 84 ? 9.796 -14.662 4.008 1.00 41.78 84 GLY A CA 1
ATOM 680 C C . GLY A 1 84 ? 10.044 -16.117 4.406 1.00 41.78 84 GLY A C 1
ATOM 681 O O . GLY A 1 84 ? 9.659 -16.984 3.626 1.00 41.78 84 GLY A O 1
ATOM 682 N N . ARG A 1 85 ? 10.536 -16.372 5.640 1.00 44.97 85 ARG A N 1
ATOM 683 C CA . ARG A 1 85 ? 10.144 -17.483 6.543 1.00 44.97 85 ARG A CA 1
ATOM 684 C C . ARG A 1 85 ? 10.297 -17.231 8.068 1.00 44.97 85 ARG A C 1
ATOM 686 O O . ARG A 1 85 ? 10.198 -18.207 8.789 1.00 44.97 85 ARG A O 1
ATOM 693 N N . ASP A 1 86 ? 10.446 -16.022 8.626 1.00 43.69 86 ASP A N 1
ATOM 694 C CA . ASP A 1 86 ? 10.215 -15.809 10.083 1.00 43.69 86 ASP A CA 1
ATOM 695 C C . ASP A 1 86 ? 10.154 -14.326 10.510 1.00 43.69 86 ASP A C 1
ATOM 697 O O . ASP A 1 86 ? 10.615 -13.436 9.794 1.00 43.69 86 ASP A O 1
ATOM 701 N N . GLN A 1 87 ? 9.636 -14.040 11.710 1.00 42.06 87 GLN A N 1
ATOM 702 C CA . GLN A 1 87 ? 9.546 -12.678 12.259 1.00 42.06 87 GLN A CA 1
ATOM 703 C C . GLN A 1 87 ? 10.901 -12.130 12.753 1.00 42.06 87 GLN A C 1
ATOM 705 O O . GLN A 1 87 ? 11.146 -10.926 12.661 1.00 42.06 87 GLN A O 1
ATOM 710 N N . ASP A 1 88 ? 11.818 -13.004 13.179 1.00 44.12 88 ASP A N 1
ATOM 711 C CA . ASP A 1 88 ? 13.230 -12.658 13.420 1.00 44.12 88 ASP A CA 1
ATOM 712 C C . ASP A 1 88 ? 14.016 -12.514 12.104 1.00 44.12 88 ASP A C 1
ATOM 714 O O . ASP A 1 88 ? 14.931 -11.692 11.985 1.00 44.12 88 ASP A O 1
ATOM 718 N N . GLU A 1 89 ? 13.585 -13.228 11.063 1.00 49.56 89 GLU A N 1
ATOM 719 C CA . GLU A 1 89 ? 14.058 -13.051 9.695 1.00 49.56 89 GLU A CA 1
ATOM 720 C C . GLU A 1 89 ? 13.636 -11.701 9.107 1.00 49.56 89 GLU A C 1
ATOM 722 O O . GLU A 1 89 ? 14.367 -11.177 8.282 1.00 49.56 89 GLU A O 1
ATOM 727 N N . PHE A 1 90 ? 12.538 -11.078 9.545 1.00 44.69 90 PHE A N 1
ATOM 728 C CA . PHE A 1 90 ? 12.088 -9.770 9.044 1.00 44.69 90 PHE A CA 1
ATOM 729 C C . PHE A 1 90 ? 13.121 -8.647 9.268 1.00 44.69 90 PHE A C 1
ATOM 731 O O . PHE A 1 90 ? 13.328 -7.802 8.398 1.00 44.69 90 PHE A O 1
ATOM 738 N N . ASN A 1 91 ? 13.838 -8.648 10.400 1.00 42.72 91 ASN A N 1
ATOM 739 C CA . ASN A 1 91 ? 14.902 -7.666 10.666 1.00 42.72 91 ASN A CA 1
ATOM 740 C C . ASN A 1 91 ? 16.170 -7.928 9.828 1.00 42.72 91 ASN A C 1
ATOM 742 O O . ASN A 1 91 ? 16.839 -6.982 9.410 1.00 42.72 91 ASN A O 1
ATOM 746 N N . ALA A 1 92 ? 16.484 -9.192 9.524 1.00 46.19 92 ALA A N 1
ATOM 747 C CA . ALA A 1 92 ? 17.556 -9.560 8.592 1.00 46.19 92 ALA A CA 1
ATOM 748 C C . ALA A 1 92 ? 17.153 -9.292 7.128 1.00 46.19 92 ALA A C 1
ATOM 750 O O . ALA A 1 92 ? 17.940 -8.776 6.334 1.00 46.19 92 ALA A O 1
ATOM 751 N N . GLN A 1 93 ? 15.890 -9.540 6.792 1.00 45.28 93 GLN A N 1
ATOM 752 C CA . GLN A 1 93 ? 15.255 -9.199 5.528 1.00 45.28 93 GLN A CA 1
ATOM 753 C C . GLN A 1 93 ? 15.125 -7.693 5.364 1.00 45.28 93 GLN A C 1
ATOM 755 O O . GLN A 1 93 ? 15.122 -7.256 4.234 1.00 45.28 93 GLN A O 1
ATOM 760 N N . PHE A 1 94 ? 15.101 -6.876 6.418 1.00 45.31 94 PHE A N 1
ATOM 761 C CA . PHE A 1 94 ? 15.180 -5.417 6.308 1.00 45.31 94 PHE A CA 1
ATOM 762 C C . PHE A 1 94 ? 16.564 -4.948 5.834 1.00 45.31 94 PHE A C 1
ATOM 764 O O . PHE A 1 94 ? 16.647 -4.050 4.997 1.00 45.31 94 PHE A O 1
ATOM 771 N N . VAL A 1 95 ? 17.648 -5.586 6.296 1.00 46.88 95 VAL A N 1
ATOM 772 C CA . VAL A 1 95 ? 19.006 -5.357 5.766 1.00 46.88 95 VAL A CA 1
ATOM 773 C C . VAL A 1 95 ? 19.100 -5.866 4.328 1.00 46.88 95 VAL A C 1
ATOM 775 O O . VAL A 1 95 ? 19.492 -5.102 3.449 1.00 46.88 95 VAL A O 1
ATOM 778 N N . GLY A 1 96 ? 18.611 -7.081 4.060 1.00 48.69 96 GLY A N 1
ATOM 779 C CA . GLY A 1 96 ? 18.545 -7.650 2.712 1.00 48.69 96 GLY A CA 1
ATOM 780 C C . GLY A 1 96 ? 17.616 -6.882 1.766 1.00 48.69 96 GLY A C 1
ATOM 781 O O . GLY A 1 96 ? 17.887 -6.799 0.579 1.00 48.69 96 GLY A O 1
ATOM 782 N N . PHE A 1 97 ? 16.554 -6.257 2.265 1.00 49.22 97 PHE A N 1
ATOM 783 C CA . PHE A 1 97 ? 15.610 -5.419 1.527 1.00 49.22 97 PHE A CA 1
ATOM 784 C C . PHE A 1 97 ? 16.195 -4.034 1.268 1.00 49.22 97 PHE A C 1
ATOM 786 O O . PHE A 1 97 ? 16.013 -3.501 0.182 1.00 49.22 97 PHE A O 1
ATOM 793 N N . HIS A 1 98 ? 16.932 -3.458 2.219 1.00 46.47 98 HIS A N 1
ATOM 794 C CA . HIS A 1 98 ? 17.686 -2.221 2.027 1.00 46.47 98 HIS A CA 1
ATOM 795 C C . HIS A 1 98 ? 18.850 -2.418 1.041 1.00 46.47 98 HIS A C 1
ATOM 797 O O . HIS A 1 98 ? 19.062 -1.573 0.175 1.00 46.47 98 HIS A O 1
ATOM 803 N N . GLU A 1 99 ? 19.561 -3.547 1.107 1.00 51.00 99 GLU A N 1
ATOM 804 C CA . GLU A 1 99 ? 20.575 -3.939 0.119 1.00 51.00 99 GLU A CA 1
ATOM 805 C C . GLU A 1 99 ? 19.954 -4.274 -1.233 1.00 51.00 99 GLU A C 1
ATOM 807 O O . GLU A 1 99 ? 20.453 -3.801 -2.245 1.00 51.00 99 GLU A O 1
ATOM 812 N N . LYS A 1 100 ? 18.815 -4.974 -1.282 1.00 48.94 100 LYS A N 1
ATOM 813 C CA . LYS A 1 100 ? 18.068 -5.204 -2.526 1.00 48.94 100 LYS A CA 1
ATOM 814 C C . LYS A 1 100 ? 17.531 -3.899 -3.095 1.00 48.94 100 LYS A C 1
ATOM 816 O O . LYS A 1 100 ? 17.640 -3.708 -4.292 1.00 48.94 100 LYS A O 1
ATOM 821 N N . CYS A 1 101 ? 17.040 -2.966 -2.280 1.00 46.91 101 CYS A N 1
ATOM 822 C CA . CYS A 1 101 ? 16.642 -1.629 -2.723 1.00 46.91 101 CYS A CA 1
ATOM 823 C C . CYS A 1 101 ? 17.832 -0.847 -3.284 1.00 46.91 101 CYS A C 1
ATOM 825 O O . CYS A 1 101 ? 17.676 -0.232 -4.328 1.00 46.91 101 CYS A O 1
ATOM 827 N N . LYS A 1 102 ? 19.020 -0.928 -2.670 1.00 47.94 102 LYS A N 1
ATOM 828 C CA . LYS A 1 102 ? 20.261 -0.354 -3.223 1.00 47.94 102 LYS A CA 1
ATOM 829 C C . LYS A 1 102 ? 20.685 -1.020 -4.538 1.00 47.94 102 LYS A C 1
ATOM 831 O O . LYS A 1 102 ? 20.957 -0.337 -5.512 1.00 47.94 102 LYS A O 1
ATOM 836 N N . VAL A 1 103 ? 20.647 -2.350 -4.614 1.00 44.81 103 VAL A N 1
ATOM 837 C CA . VAL A 1 103 ? 20.943 -3.122 -5.835 1.00 44.81 103 VAL A CA 1
ATOM 838 C C . VAL A 1 103 ? 19.902 -2.850 -6.938 1.00 44.81 103 VAL A C 1
ATOM 840 O O . VAL A 1 103 ? 20.240 -2.823 -8.117 1.00 44.81 103 VAL A O 1
ATOM 843 N N . ILE A 1 104 ? 18.640 -2.595 -6.581 1.00 44.31 104 ILE A N 1
ATOM 844 C CA . ILE A 1 104 ? 17.550 -2.156 -7.473 1.00 44.31 104 ILE A CA 1
ATOM 845 C C . ILE A 1 104 ? 17.770 -0.710 -7.943 1.00 44.31 104 ILE A C 1
ATOM 847 O O . ILE A 1 104 ? 17.518 -0.398 -9.110 1.00 44.31 104 ILE A O 1
ATOM 851 N N . GLU A 1 105 ? 18.233 0.172 -7.053 1.00 43.50 105 GLU A N 1
ATOM 852 C CA . GLU A 1 105 ? 18.626 1.548 -7.372 1.00 43.50 105 GLU A CA 1
ATOM 853 C C . GLU A 1 105 ? 19.771 1.571 -8.396 1.00 43.50 105 GLU A C 1
ATOM 855 O O . GLU A 1 105 ? 19.704 2.364 -9.339 1.00 43.50 105 GLU A O 1
ATOM 860 N N . ASP A 1 106 ? 20.725 0.642 -8.275 1.00 44.09 106 ASP A N 1
ATOM 861 C CA . ASP A 1 106 ? 21.911 0.541 -9.131 1.00 44.09 106 ASP A CA 1
ATOM 862 C C . ASP A 1 106 ? 21.661 -0.202 -10.466 1.00 44.09 106 ASP A C 1
ATOM 864 O O . ASP A 1 106 ? 22.251 0.155 -11.488 1.00 44.09 106 ASP A O 1
ATOM 868 N N . ASN A 1 107 ? 20.762 -1.200 -10.507 1.00 41.28 107 ASN A N 1
ATOM 869 C CA . ASN A 1 107 ? 20.536 -2.044 -11.697 1.00 41.28 107 ASN A CA 1
ATOM 870 C C . ASN A 1 107 ? 19.471 -1.525 -12.676 1.00 41.28 107 ASN A C 1
ATOM 872 O O . ASN A 1 107 ? 19.496 -1.882 -13.858 1.00 41.28 107 ASN A O 1
ATOM 876 N N . ILE A 1 108 ? 18.537 -0.673 -12.239 1.00 42.94 108 ILE A N 1
ATOM 877 C CA . ILE A 1 108 ? 17.625 -0.002 -13.173 1.00 42.94 108 ILE A CA 1
ATOM 878 C C . ILE A 1 108 ? 18.362 1.227 -13.728 1.00 42.94 108 ILE A C 1
ATOM 880 O O . ILE A 1 108 ? 18.459 2.271 -13.082 1.00 42.94 108 ILE A O 1
ATOM 884 N N . ARG A 1 109 ? 18.882 1.140 -14.952 1.00 42.50 109 ARG A N 1
ATOM 885 C CA . ARG A 1 109 ? 19.433 2.292 -15.692 1.00 42.50 109 ARG A CA 1
ATOM 886 C C . ARG A 1 109 ? 18.495 3.515 -15.647 1.00 42.50 109 ARG A C 1
ATOM 888 O O . ARG A 1 109 ? 17.300 3.391 -15.883 1.00 42.50 109 ARG A O 1
ATOM 895 N N . ASN A 1 110 ? 19.066 4.670 -15.299 1.00 47.78 110 ASN A N 1
ATOM 896 C CA . ASN A 1 110 ? 18.802 6.096 -15.610 1.00 47.78 110 ASN A CA 1
ATOM 897 C C . ASN A 1 110 ? 17.429 6.670 -16.071 1.00 47.78 110 ASN A C 1
ATOM 899 O O . ASN A 1 110 ? 17.337 7.891 -16.157 1.00 47.78 110 ASN A O 1
ATOM 903 N N . GLU A 1 111 ? 16.371 5.906 -16.355 1.00 47.66 111 GLU A N 1
ATOM 904 C CA . GLU A 1 111 ? 15.165 6.438 -17.039 1.00 47.66 111 GLU A CA 1
ATOM 905 C C . GLU A 1 111 ? 13.973 6.752 -16.114 1.00 47.66 111 GLU A C 1
ATOM 907 O O . GLU A 1 111 ? 13.157 7.627 -16.397 1.00 47.66 111 GLU A O 1
ATOM 912 N N . LEU A 1 112 ? 13.896 6.104 -14.950 1.00 52.66 112 LEU A N 1
ATOM 913 C CA . LEU A 1 112 ? 12.924 6.420 -13.898 1.00 52.66 112 LEU A CA 1
ATOM 914 C C . LEU A 1 112 ? 13.636 7.124 -12.747 1.00 52.66 112 LEU A C 1
ATOM 916 O O . LEU A 1 112 ? 14.657 6.638 -12.270 1.00 52.66 112 LEU A O 1
ATOM 920 N N . THR A 1 113 ? 13.089 8.231 -12.247 1.00 58.56 113 THR A N 1
ATOM 921 C CA . THR A 1 113 ? 13.648 8.874 -11.050 1.00 58.56 113 THR A CA 1
ATOM 922 C C . THR A 1 113 ? 13.601 7.901 -9.865 1.00 58.56 113 THR A C 1
ATOM 924 O O . THR A 1 113 ? 12.623 7.167 -9.700 1.00 58.56 113 THR A O 1
ATOM 927 N N . THR A 1 114 ? 14.632 7.904 -9.011 1.00 58.47 114 THR A N 1
ATOM 928 C CA . THR A 1 114 ? 14.760 7.020 -7.830 1.00 58.47 114 THR A CA 1
ATOM 929 C C . THR A 1 114 ? 13.471 6.955 -7.001 1.00 58.47 114 THR A C 1
ATOM 931 O O . THR A 1 114 ? 13.031 5.888 -6.589 1.00 58.47 114 THR A O 1
ATOM 934 N N . GLN A 1 115 ? 12.786 8.090 -6.840 1.00 60.81 115 GLN A N 1
ATOM 935 C CA . GLN A 1 115 ? 11.539 8.180 -6.078 1.00 60.81 115 GLN A CA 1
ATOM 936 C C . GLN A 1 115 ? 10.363 7.420 -6.712 1.00 60.81 115 GLN A C 1
ATOM 938 O O . GLN A 1 115 ? 9.590 6.793 -5.990 1.00 60.81 115 GLN A O 1
ATOM 943 N N . LYS A 1 116 ? 10.217 7.447 -8.046 1.00 65.81 116 LYS A N 1
ATOM 944 C CA . LYS A 1 116 ? 9.139 6.716 -8.735 1.00 65.81 116 LYS A CA 1
ATOM 945 C C . LYS A 1 116 ? 9.318 5.206 -8.604 1.00 65.81 116 LYS A C 1
ATOM 947 O O . LYS A 1 116 ? 8.335 4.496 -8.426 1.00 65.81 116 LYS A O 1
ATOM 952 N N . ARG A 1 117 ? 10.566 4.733 -8.624 1.00 69.50 117 ARG A N 1
ATOM 953 C CA . ARG A 1 117 ? 10.896 3.307 -8.487 1.00 69.50 117 ARG A CA 1
ATOM 954 C C . ARG A 1 117 ? 10.507 2.775 -7.117 1.00 69.50 117 ARG A C 1
ATOM 956 O O . ARG A 1 117 ? 9.747 1.822 -7.025 1.00 69.50 117 ARG A O 1
ATOM 963 N N . VAL A 1 118 ? 10.955 3.420 -6.046 1.00 69.44 118 VAL A N 1
ATOM 964 C CA . VAL A 1 118 ? 10.632 2.952 -4.691 1.00 69.44 118 VAL A CA 1
ATOM 965 C C . VAL A 1 118 ? 9.127 3.085 -4.404 1.00 69.44 118 VAL A C 1
ATOM 967 O O . VAL A 1 118 ? 8.552 2.227 -3.742 1.00 69.44 118 VAL A O 1
ATOM 970 N N . SER A 1 119 ? 8.457 4.108 -4.951 1.00 83.88 119 SER A N 1
ATOM 971 C CA . SER A 1 119 ? 6.990 4.225 -4.906 1.00 83.88 119 SER A CA 1
ATOM 972 C C . SER A 1 119 ? 6.298 3.034 -5.587 1.00 83.88 119 SER A C 1
ATOM 974 O O . SER A 1 119 ? 5.409 2.433 -4.994 1.00 83.88 119 SER A O 1
ATOM 976 N N . LEU A 1 120 ? 6.740 2.637 -6.787 1.00 86.06 120 LEU A N 1
ATOM 977 C CA . LEU A 1 120 ? 6.237 1.449 -7.486 1.00 86.06 120 LEU A CA 1
ATOM 978 C C . LEU A 1 120 ? 6.429 0.172 -6.660 1.00 86.06 120 LEU A C 1
ATOM 980 O O . LEU A 1 120 ? 5.471 -0.558 -6.413 1.00 86.06 120 LEU A O 1
ATOM 984 N N . PHE A 1 121 ? 7.659 -0.079 -6.215 1.00 82.56 121 PHE A N 1
ATOM 985 C CA . PHE A 1 121 ? 8.006 -1.300 -5.494 1.00 82.56 121 PHE A CA 1
ATOM 986 C C . PHE A 1 121 ? 7.294 -1.419 -4.155 1.00 82.56 121 PHE A C 1
ATOM 988 O O . PHE A 1 121 ? 6.680 -2.445 -3.887 1.00 82.56 121 PHE A O 1
ATOM 995 N N . SER A 1 122 ? 7.329 -0.370 -3.333 1.00 85.62 122 SER A N 1
ATOM 996 C CA . SER A 1 122 ? 6.646 -0.372 -2.034 1.00 85.62 122 SER A CA 1
ATOM 997 C C . SER A 1 122 ? 5.146 -0.616 -2.164 1.00 85.62 122 SER A C 1
ATOM 999 O O . SER A 1 122 ? 4.566 -1.294 -1.327 1.00 85.62 122 SER A O 1
ATOM 1001 N N . LYS A 1 123 ? 4.511 -0.121 -3.233 1.00 92.19 123 LYS A N 1
ATOM 1002 C CA . LYS A 1 123 ? 3.090 -0.359 -3.478 1.00 92.19 123 LYS A CA 1
ATOM 1003 C C . LYS A 1 123 ? 2.802 -1.786 -3.923 1.00 92.19 123 LYS A C 1
ATOM 1005 O O . LYS A 1 123 ? 1.868 -2.376 -3.398 1.00 92.19 123 LYS A O 1
ATOM 1010 N N . LEU A 1 124 ? 3.605 -2.363 -4.818 1.00 91.00 124 LEU A N 1
ATOM 1011 C CA . LEU A 1 124 ? 3.474 -3.780 -5.191 1.00 91.00 124 LEU A CA 1
ATOM 1012 C C . LEU A 1 124 ? 3.697 -4.700 -3.981 1.00 91.00 124 LEU A C 1
ATOM 1014 O O . LEU A 1 124 ? 2.930 -5.629 -3.751 1.00 91.00 124 LEU A O 1
ATOM 1018 N N . LEU A 1 125 ? 4.708 -4.405 -3.164 1.00 86.44 125 LEU A N 1
ATOM 1019 C CA . LEU A 1 125 ? 4.998 -5.151 -1.939 1.00 86.44 125 LEU A CA 1
ATOM 1020 C C . LEU A 1 125 ? 3.912 -4.967 -0.877 1.00 86.44 125 LEU A C 1
ATOM 1022 O O . LEU A 1 125 ? 3.547 -5.928 -0.213 1.00 86.44 125 LEU A O 1
ATOM 1026 N N . GLY A 1 126 ? 3.356 -3.761 -0.754 1.00 89.81 126 GLY A N 1
ATOM 1027 C CA . GLY A 1 126 ? 2.225 -3.478 0.124 1.00 89.81 126 GLY A CA 1
ATOM 1028 C C . GLY A 1 126 ? 0.919 -4.137 -0.324 1.00 89.81 126 GLY A C 1
ATOM 1029 O O . GLY A 1 126 ? 0.024 -4.281 0.501 1.00 89.81 126 GLY A O 1
ATOM 1030 N N . HIS A 1 127 ? 0.806 -4.566 -1.588 1.00 92.62 127 HIS A N 1
ATOM 1031 C CA . HIS A 1 127 ? -0.263 -5.473 -2.021 1.00 92.62 127 HIS A CA 1
ATOM 1032 C C . HIS A 1 127 ? 0.041 -6.913 -1.637 1.00 92.62 127 HIS A C 1
ATOM 1034 O O . HIS A 1 127 ? -0.807 -7.581 -1.068 1.00 92.62 127 HIS A O 1
ATOM 1040 N N . TRP A 1 128 ? 1.264 -7.372 -1.888 1.00 90.25 128 TRP A N 1
ATOM 1041 C CA . TRP A 1 128 ? 1.640 -8.761 -1.640 1.00 90.25 128 TRP A CA 1
ATOM 1042 C C . TRP A 1 128 ? 1.693 -9.140 -0.156 1.00 90.25 128 TRP A C 1
ATOM 1044 O O . TRP A 1 128 ? 1.244 -10.211 0.243 1.00 90.25 128 TRP A O 1
ATOM 1054 N N . LYS A 1 129 ? 2.288 -8.273 0.667 1.00 86.69 129 LYS A N 1
ATOM 1055 C CA . LYS A 1 129 ? 2.529 -8.479 2.100 1.00 86.69 129 LYS A CA 1
ATOM 1056 C C . LYS A 1 129 ? 2.244 -7.172 2.861 1.00 86.69 129 LYS A C 1
ATOM 1058 O O . LYS A 1 129 ? 3.162 -6.548 3.399 1.00 86.69 129 LYS A O 1
ATOM 1063 N N . PRO A 1 130 ? 0.974 -6.728 2.951 1.00 90.38 130 PRO A N 1
ATOM 1064 C CA . PRO A 1 130 ? 0.599 -5.453 3.584 1.00 90.38 130 PRO A CA 1
ATOM 1065 C C . PRO A 1 130 ? 0.981 -5.365 5.068 1.00 90.38 130 PRO A C 1
ATOM 1067 O O . PRO A 1 130 ? 1.098 -4.274 5.627 1.00 90.38 130 PRO A O 1
ATOM 1070 N N . ASN A 1 131 ? 1.170 -6.508 5.730 1.00 87.69 131 ASN A N 1
ATOM 1071 C CA . ASN A 1 131 ? 1.609 -6.563 7.120 1.00 87.69 131 ASN A CA 1
ATOM 1072 C C . ASN A 1 131 ? 3.108 -6.315 7.317 1.00 87.69 131 ASN A C 1
ATOM 1074 O O . ASN A 1 131 ? 3.507 -6.033 8.447 1.00 87.69 131 ASN A O 1
ATOM 1078 N N . GLU A 1 132 ? 3.882 -6.352 6.236 1.00 82.69 132 GLU A N 1
ATOM 1079 C CA . GLU A 1 132 ? 5.342 -6.242 6.199 1.00 82.69 132 GLU A CA 1
ATOM 1080 C C . GLU A 1 132 ? 5.818 -4.960 5.493 1.00 82.69 132 GLU A C 1
ATOM 1082 O O . GLU A 1 132 ? 6.847 -4.382 5.865 1.00 82.69 132 GLU A O 1
ATOM 1087 N N . PHE A 1 133 ? 5.065 -4.505 4.484 1.00 86.06 133 PHE A N 1
ATOM 1088 C CA . PHE A 1 133 ? 5.414 -3.351 3.658 1.00 86.06 133 PHE A CA 1
ATOM 1089 C C . PHE A 1 133 ? 4.283 -2.316 3.605 1.00 86.06 133 PHE A C 1
ATOM 1091 O O . PHE A 1 133 ? 3.144 -2.609 3.234 1.00 86.06 133 PHE A O 1
ATOM 1098 N N . ALA A 1 134 ? 4.633 -1.075 3.927 1.00 89.94 134 ALA A N 1
ATOM 109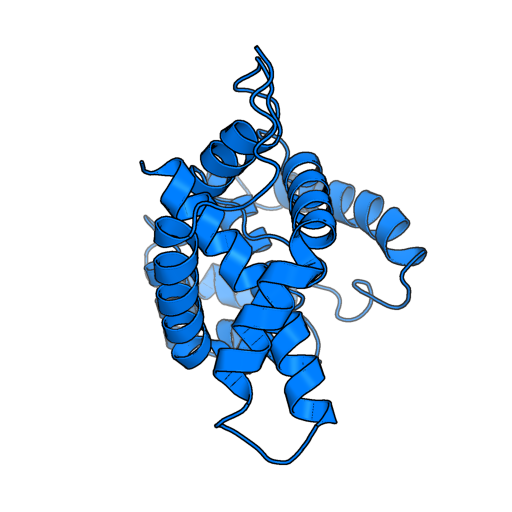9 C CA . ALA A 1 134 ? 3.797 0.108 3.812 1.00 89.94 134 ALA A CA 1
ATOM 1100 C C . ALA A 1 134 ? 3.893 0.715 2.408 1.00 89.94 134 ALA A C 1
ATOM 1102 O O . ALA A 1 134 ? 4.954 0.711 1.780 1.00 89.94 134 ALA A O 1
ATOM 1103 N N . MET A 1 135 ? 2.816 1.319 1.912 1.00 92.38 135 MET A N 1
ATOM 1104 C CA . MET A 1 135 ? 2.853 1.950 0.594 1.00 92.38 135 MET A CA 1
ATOM 1105 C C . MET A 1 135 ? 3.570 3.298 0.655 1.00 92.38 135 MET A C 1
ATOM 1107 O O . MET A 1 135 ? 3.141 4.230 1.335 1.00 92.38 135 MET A O 1
ATOM 1111 N N . TRP A 1 136 ? 4.667 3.449 -0.097 1.00 86.50 136 TRP A N 1
ATOM 1112 C CA . TRP A 1 136 ? 5.401 4.709 -0.092 1.00 86.50 136 TRP A CA 1
ATOM 1113 C C . TRP A 1 136 ? 4.710 5.746 -0.966 1.00 86.50 136 TRP A C 1
ATOM 1115 O O . TRP A 1 136 ? 4.693 5.642 -2.195 1.00 86.50 136 TRP A O 1
ATOM 1125 N N . ASP A 1 137 ? 4.163 6.777 -0.329 1.00 90.38 137 ASP A N 1
ATOM 1126 C CA . ASP A 1 137 ? 3.532 7.907 -1.001 1.00 90.38 137 ASP A CA 1
ATOM 1127 C C . ASP A 1 137 ? 4.018 9.249 -0.437 1.00 90.38 137 ASP A C 1
ATOM 1129 O O . ASP A 1 137 ? 4.438 9.360 0.719 1.00 90.38 137 ASP A O 1
ATOM 1133 N N . GLN A 1 138 ? 4.000 10.303 -1.257 1.00 89.38 138 GLN A N 1
ATOM 1134 C CA . GLN A 1 138 ? 4.360 11.640 -0.792 1.00 89.38 138 GLN A CA 1
ATOM 1135 C C . GLN A 1 138 ? 3.440 12.115 0.334 1.00 89.38 138 GLN A C 1
ATOM 1137 O O . GLN A 1 138 ? 3.946 12.629 1.332 1.00 89.38 138 GLN A O 1
ATOM 1142 N N . TYR A 1 139 ? 2.129 11.936 0.197 1.00 92.75 139 TYR A N 1
ATOM 1143 C CA . TYR A 1 139 ? 1.169 12.386 1.197 1.00 92.75 139 TYR A CA 1
ATOM 1144 C C . TYR A 1 139 ? 1.205 11.500 2.437 1.00 92.75 139 TYR A C 1
ATOM 1146 O O . TYR A 1 139 ? 1.272 12.038 3.538 1.00 92.75 139 TYR A O 1
ATOM 1154 N N . ALA A 1 140 ? 1.318 10.176 2.277 1.00 93.75 140 ALA A N 1
ATOM 1155 C CA . ALA A 1 140 ? 1.460 9.261 3.412 1.00 93.75 140 ALA A CA 1
ATOM 1156 C C . ALA A 1 140 ? 2.654 9.634 4.310 1.00 93.75 140 ALA A C 1
ATOM 1158 O O . ALA A 1 140 ? 2.546 9.673 5.535 1.00 93.75 140 ALA A O 1
ATOM 1159 N N . ARG A 1 141 ? 3.793 10.011 3.714 1.00 91.44 141 ARG A N 1
ATOM 1160 C CA . ARG A 1 141 ? 4.953 10.517 4.468 1.00 91.44 141 ARG A CA 1
ATOM 1161 C C . ARG A 1 141 ? 4.665 11.806 5.233 1.00 91.44 141 ARG A C 1
ATOM 1163 O O . ARG A 1 141 ? 5.167 11.982 6.343 1.00 91.44 141 ARG A O 1
ATOM 1170 N N . ILE A 1 142 ? 3.924 12.732 4.625 1.00 91.06 142 ILE A N 1
ATOM 1171 C CA . ILE A 1 142 ? 3.550 13.997 5.267 1.00 91.06 142 ILE A CA 1
ATOM 1172 C C . ILE A 1 142 ? 2.613 13.714 6.445 1.00 91.06 142 ILE A C 1
ATOM 1174 O O . ILE A 1 142 ? 2.851 14.252 7.526 1.00 91.06 142 ILE A O 1
ATOM 1178 N N . GLY A 1 143 ? 1.611 12.849 6.260 1.00 92.62 143 GLY A N 1
ATOM 1179 C CA . GLY A 1 143 ? 0.700 12.413 7.316 1.00 92.62 143 GLY A CA 1
ATOM 1180 C C . GLY A 1 143 ? 1.441 11.753 8.475 1.00 92.62 143 GLY A C 1
ATOM 1181 O O . GLY A 1 143 ? 1.283 12.170 9.621 1.00 92.62 143 GLY A O 1
ATOM 1182 N N . LEU A 1 144 ? 2.348 10.816 8.186 1.00 91.88 144 LEU A N 1
ATOM 1183 C CA . LEU A 1 144 ? 3.116 10.120 9.223 1.00 91.88 144 LEU A CA 1
ATOM 1184 C C . LEU A 1 144 ? 3.988 11.090 10.027 1.00 91.88 144 LEU A C 1
ATOM 1186 O O . LEU A 1 144 ? 4.027 11.028 11.253 1.00 91.88 144 LEU A O 1
ATOM 1190 N N . ARG A 1 145 ? 4.615 12.062 9.353 1.00 89.62 145 ARG A N 1
ATOM 1191 C CA . ARG A 1 145 ? 5.388 13.127 10.011 1.00 89.62 145 ARG A CA 1
ATOM 1192 C C . ARG A 1 145 ? 4.539 13.975 10.953 1.00 89.62 145 ARG A C 1
ATOM 1194 O O . ARG A 1 145 ? 5.036 14.378 12.001 1.00 89.62 145 ARG A O 1
ATOM 1201 N N . ARG A 1 146 ? 3.289 14.275 10.584 1.00 89.44 146 ARG A N 1
ATOM 1202 C CA . ARG A 1 146 ? 2.372 15.051 11.435 1.00 89.44 146 ARG A CA 1
ATOM 1203 C C . ARG A 1 146 ? 2.031 14.315 12.734 1.00 89.44 146 ARG A C 1
ATOM 1205 O O . ARG A 1 146 ? 1.825 14.982 13.739 1.00 89.44 146 ARG A O 1
ATOM 1212 N N . ILE A 1 147 ? 2.006 12.981 12.709 1.00 89.62 147 ILE A N 1
ATOM 1213 C CA . ILE A 1 147 ? 1.674 12.132 13.864 1.00 89.62 147 ILE A CA 1
ATOM 1214 C C . ILE A 1 147 ? 2.895 11.866 14.747 1.00 89.62 147 ILE A C 1
ATOM 1216 O O . ILE A 1 147 ? 2.832 12.049 15.959 1.00 89.62 147 ILE A O 1
ATOM 1220 N N . VAL A 1 148 ? 4.000 11.412 14.145 1.00 84.19 148 VAL A N 1
ATOM 1221 C CA . VAL A 1 148 ? 5.209 10.990 14.877 1.00 84.19 148 VAL A CA 1
ATOM 1222 C C . VAL A 1 148 ? 5.964 12.196 15.444 1.00 84.19 148 VAL A C 1
ATOM 1224 O O . VAL A 1 148 ? 6.634 12.092 16.470 1.00 84.19 148 VAL A O 1
ATOM 1227 N N . GLY A 1 149 ? 5.830 13.360 14.804 1.00 72.44 149 GLY A N 1
ATOM 1228 C CA . GLY A 1 149 ? 6.581 14.557 15.150 1.00 72.44 149 GLY A CA 1
ATOM 1229 C C . GLY A 1 149 ? 8.032 14.481 14.664 1.00 72.44 149 GLY A C 1
ATOM 1230 O O . GLY A 1 149 ? 8.682 13.440 14.674 1.00 72.44 149 GLY A O 1
ATOM 1231 N N . GLY A 1 150 ? 8.557 15.611 14.194 1.00 63.16 150 GLY A N 1
ATOM 1232 C CA . GLY A 1 150 ? 9.932 15.707 13.706 1.00 63.16 150 GLY A CA 1
ATOM 1233 C C . GLY A 1 150 ? 10.169 17.005 12.941 1.00 63.16 150 GLY A C 1
ATOM 1234 O O . GLY A 1 150 ? 9.397 17.361 12.053 1.00 63.16 150 GLY A O 1
ATOM 1235 N N . ASN A 1 151 ? 11.248 17.716 13.275 1.00 55.53 151 ASN A N 1
ATOM 1236 C CA . ASN A 1 151 ? 11.599 19.005 12.660 1.00 55.53 151 ASN A CA 1
ATOM 1237 C C . ASN A 1 151 ? 12.269 18.873 11.279 1.00 55.53 151 ASN A C 1
ATOM 1239 O O . ASN A 1 151 ? 12.557 19.880 10.634 1.00 55.53 151 ASN A O 1
ATOM 1243 N N . HIS A 1 152 ? 12.532 17.655 10.797 1.00 56.41 152 HIS A N 1
ATOM 1244 C CA . HIS A 1 152 ? 13.302 17.446 9.575 1.00 56.41 152 HIS A CA 1
ATOM 1245 C C . HIS A 1 152 ? 12.427 16.936 8.430 1.00 56.41 152 HIS A C 1
ATOM 1247 O O . HIS A 1 152 ? 11.996 15.785 8.402 1.00 56.41 152 HIS A O 1
ATOM 1253 N N . TYR A 1 153 ? 12.251 17.782 7.409 1.00 56.84 153 TYR A N 1
ATOM 1254 C CA . TYR A 1 153 ? 11.633 17.431 6.121 1.00 56.84 153 TYR A CA 1
ATOM 1255 C C . TYR A 1 153 ? 12.265 16.179 5.471 1.00 56.84 153 TYR A C 1
ATOM 1257 O O . TYR A 1 153 ? 11.662 15.527 4.623 1.00 56.84 153 TYR A O 1
ATOM 1265 N N . THR A 1 154 ? 13.487 15.826 5.874 1.00 58.94 154 THR A N 1
ATOM 1266 C CA . THR A 1 154 ? 14.294 14.741 5.317 1.00 58.94 154 THR A CA 1
ATOM 1267 C C . THR A 1 154 ? 14.063 13.366 5.950 1.00 58.94 154 THR A C 1
ATOM 1269 O O . THR A 1 154 ? 14.500 12.383 5.357 1.00 58.94 154 THR A O 1
ATOM 1272 N N . GLN A 1 155 ? 13.372 13.258 7.093 1.00 60.72 155 GLN A N 1
ATOM 1273 C CA . GLN A 1 155 ? 13.304 12.012 7.881 1.00 60.72 155 GLN A CA 1
ATOM 1274 C C . GLN A 1 155 ? 12.700 10.825 7.108 1.00 60.72 155 GLN A C 1
ATOM 1276 O O . GLN A 1 155 ? 13.151 9.693 7.259 1.00 60.72 155 GLN A O 1
ATOM 1281 N N . TYR A 1 156 ? 11.758 11.093 6.200 1.00 70.31 156 TYR A N 1
ATOM 1282 C CA . TYR A 1 156 ? 11.134 10.082 5.338 1.00 70.31 156 TYR A CA 1
ATOM 1283 C C . TYR A 1 156 ? 11.602 10.156 3.878 1.00 70.31 156 TYR A C 1
ATOM 1285 O O . TYR A 1 156 ? 10.867 9.807 2.952 1.00 70.31 156 TYR A O 1
ATOM 1293 N N . LYS A 1 157 ? 12.839 10.614 3.638 1.00 68.56 157 LYS A N 1
ATOM 1294 C CA . LYS A 1 157 ? 13.521 10.379 2.352 1.00 68.56 157 LYS A CA 1
ATOM 1295 C C . LYS A 1 157 ? 13.907 8.913 2.165 1.00 68.56 157 LYS A C 1
ATOM 1297 O O . LYS A 1 157 ? 14.033 8.477 1.030 1.00 68.56 157 LYS A O 1
ATOM 1302 N N . HIS A 1 158 ? 14.051 8.169 3.259 1.00 74.06 158 HIS A N 1
ATOM 1303 C CA . HIS A 1 158 ? 14.403 6.756 3.249 1.00 74.06 158 HIS A CA 1
ATOM 1304 C C . HIS A 1 158 ? 13.163 5.915 3.552 1.00 74.06 158 HIS A C 1
ATOM 1306 O O . HIS A 1 158 ? 12.552 6.069 4.612 1.00 74.06 158 HIS A O 1
ATOM 1312 N N . TYR A 1 159 ? 12.802 5.020 2.631 1.00 76.00 159 TYR A N 1
ATOM 1313 C CA . TYR A 1 159 ? 11.639 4.144 2.775 1.00 76.00 159 TYR A CA 1
ATOM 1314 C C . TYR A 1 159 ? 11.695 3.299 4.050 1.00 76.00 159 TYR A C 1
ATOM 1316 O O . TYR A 1 159 ? 10.707 3.194 4.761 1.00 76.00 159 TYR A O 1
ATOM 1324 N N . CYS A 1 160 ? 12.871 2.774 4.387 1.00 73.69 160 CYS A N 1
ATOM 1325 C CA . CYS A 1 160 ? 13.101 1.974 5.586 1.00 73.69 160 CYS A CA 1
ATOM 1326 C C . CYS A 1 160 ? 12.583 2.654 6.861 1.00 73.69 160 CYS A C 1
ATOM 1328 O O . CYS A 1 160 ? 11.823 2.062 7.622 1.00 73.69 160 CYS A O 1
ATOM 1330 N N . ARG A 1 161 ? 12.917 3.936 7.047 1.00 76.31 161 ARG A N 1
ATOM 1331 C CA . ARG A 1 161 ? 12.445 4.701 8.204 1.00 76.31 161 ARG A CA 1
ATOM 1332 C C . ARG A 1 161 ? 10.930 4.907 8.175 1.00 76.31 161 ARG A C 1
ATOM 1334 O O . ARG A 1 161 ? 10.292 4.825 9.219 1.00 76.31 161 ARG A O 1
ATOM 1341 N N . PHE A 1 162 ? 10.373 5.171 6.993 1.00 84.88 162 PHE A N 1
ATOM 1342 C CA . PHE A 1 162 ? 8.928 5.296 6.804 1.00 84.88 162 PHE A CA 1
ATOM 1343 C C . PHE A 1 162 ? 8.201 3.990 7.155 1.00 84.88 162 PHE A C 1
ATOM 1345 O O . PHE A 1 162 ? 7.267 4.031 7.945 1.00 84.88 162 PHE A O 1
ATOM 1352 N N . ASN A 1 163 ? 8.668 2.844 6.652 1.00 82.62 163 ASN A N 1
ATOM 1353 C CA . ASN A 1 163 ? 8.079 1.529 6.911 1.00 82.62 163 ASN A CA 1
ATOM 1354 C C . ASN A 1 163 ? 8.086 1.182 8.407 1.00 82.62 163 ASN A C 1
ATOM 1356 O O . ASN A 1 163 ? 7.072 0.768 8.962 1.00 82.62 163 ASN A O 1
ATOM 1360 N N . THR A 1 164 ? 9.215 1.408 9.086 1.00 80.38 164 THR A N 1
ATOM 1361 C CA . THR A 1 164 ? 9.325 1.183 10.534 1.00 80.38 164 THR A CA 1
ATOM 1362 C C . THR A 1 164 ? 8.343 2.051 11.318 1.00 80.38 164 THR A C 1
ATOM 1364 O O . THR A 1 164 ? 7.592 1.536 12.145 1.00 80.38 164 THR A O 1
ATOM 1367 N N . ASP A 1 165 ? 8.322 3.362 11.058 1.00 85.75 165 ASP A N 1
ATOM 1368 C CA . ASP A 1 165 ? 7.440 4.284 11.780 1.00 85.75 165 ASP A CA 1
ATOM 1369 C C . ASP A 1 165 ? 5.956 3.999 11.465 1.00 85.75 165 ASP A C 1
ATOM 1371 O O . ASP A 1 165 ? 5.119 4.066 12.366 1.00 85.75 165 ASP A O 1
ATOM 1375 N N . PHE A 1 166 ? 5.635 3.591 10.232 1.00 91.88 166 PHE A N 1
ATOM 1376 C CA . PHE A 1 166 ? 4.301 3.140 9.834 1.00 91.88 166 PHE A CA 1
ATOM 1377 C C . PHE A 1 166 ? 3.840 1.931 10.654 1.00 91.88 166 PHE A C 1
ATOM 1379 O O . PHE A 1 166 ? 2.759 1.954 11.237 1.00 91.88 166 PHE A O 1
ATOM 1386 N N . HIS A 1 167 ? 4.654 0.876 10.750 1.00 86.94 167 HIS A N 1
ATOM 1387 C CA . HIS A 1 167 ? 4.262 -0.331 11.482 1.00 86.94 167 HIS A CA 1
ATOM 1388 C C . HIS A 1 167 ? 4.250 -0.130 13.000 1.00 86.94 167 HIS A C 1
ATOM 1390 O O . HIS A 1 167 ? 3.428 -0.740 13.688 1.00 86.94 167 HIS A O 1
ATOM 1396 N N . ASN A 1 168 ? 5.094 0.760 13.528 1.00 86.31 168 ASN A N 1
ATOM 1397 C CA . ASN A 1 168 ? 5.000 1.193 14.921 1.00 86.31 168 ASN A CA 1
ATOM 1398 C C . ASN A 1 168 ? 3.665 1.897 15.192 1.00 86.31 168 ASN A C 1
ATOM 1400 O O . ASN A 1 168 ? 3.006 1.584 16.184 1.00 86.31 168 ASN A O 1
ATOM 1404 N N . LEU A 1 169 ? 3.231 2.782 14.289 1.00 92.31 169 LEU A N 1
ATOM 1405 C CA . LEU A 1 169 ? 1.927 3.435 14.381 1.00 92.31 169 LEU A CA 1
ATOM 1406 C C . LEU A 1 169 ? 0.776 2.428 14.243 1.00 92.31 169 LEU A C 1
ATOM 1408 O O . LEU A 1 169 ? -0.139 2.442 15.060 1.00 92.31 169 LEU A O 1
ATOM 1412 N N . LYS A 1 170 ? 0.860 1.488 13.289 1.00 93.38 170 LYS A N 1
ATOM 1413 C CA . LYS A 1 170 ? -0.112 0.389 13.141 1.00 93.38 170 LYS A CA 1
ATOM 1414 C C . LYS A 1 170 ? -0.272 -0.393 14.443 1.00 93.38 170 LYS A C 1
ATOM 1416 O O . LYS A 1 170 ? -1.388 -0.702 14.839 1.00 93.38 170 LYS A O 1
ATOM 1421 N N . ARG A 1 171 ? 0.838 -0.710 15.119 1.00 89.75 171 ARG A N 1
ATOM 1422 C CA . ARG A 1 171 ? 0.817 -1.416 16.407 1.00 89.75 171 ARG A CA 1
ATOM 1423 C C . ARG A 1 171 ? 0.153 -0.570 17.492 1.00 89.75 171 ARG A C 1
ATOM 1425 O O . ARG A 1 171 ? -0.700 -1.087 18.209 1.00 89.75 171 ARG A O 1
ATOM 1432 N N . ALA A 1 172 ? 0.516 0.710 17.584 1.00 90.50 172 ALA A N 1
ATOM 1433 C CA . ALA A 1 172 ? -0.057 1.639 18.556 1.00 90.50 172 ALA A CA 1
ATOM 1434 C C . ALA A 1 172 ? -1.577 1.807 18.384 1.00 90.50 172 ALA A C 1
ATOM 1436 O O . ALA A 1 172 ? -2.293 1.889 19.375 1.00 90.50 172 ALA A O 1
ATOM 1437 N N . TRP A 1 173 ? -2.068 1.798 17.142 1.00 94.12 173 TRP A N 1
ATOM 1438 C CA . TRP A 1 173 ? -3.489 1.959 16.804 1.00 94.12 173 TRP A CA 1
ATOM 1439 C C . TRP A 1 173 ? -4.212 0.639 16.504 1.00 94.12 173 TRP A C 1
ATOM 1441 O O . TRP A 1 173 ? -5.334 0.642 16.002 1.00 94.12 173 TRP A O 1
ATOM 1451 N N . SER A 1 174 ? -3.598 -0.506 16.814 1.00 91.88 174 SER A N 1
ATOM 1452 C CA . SER A 1 174 ? -4.131 -1.830 16.458 1.00 91.88 174 SER A CA 1
ATOM 1453 C C . SER A 1 174 ? -5.546 -2.074 16.986 1.00 91.88 174 SER A C 1
ATOM 1455 O O . SER A 1 174 ? -6.376 -2.594 16.250 1.00 91.88 174 SER A O 1
ATOM 1457 N N . GLY A 1 175 ? -5.857 -1.641 18.212 1.00 92.00 175 GLY A N 1
ATOM 1458 C CA . GLY A 1 175 ? -7.200 -1.788 18.783 1.00 92.00 175 GLY A CA 1
ATOM 1459 C C . GLY A 1 175 ? -8.281 -1.026 18.008 1.00 92.00 175 GLY A C 1
ATOM 1460 O O . GLY A 1 175 ? -9.355 -1.565 17.754 1.00 92.00 175 GLY A O 1
ATOM 1461 N N . GLU A 1 176 ? -7.996 0.208 17.585 1.00 92.94 176 GLU A N 1
ATOM 1462 C CA . GLU A 1 176 ? -8.944 1.034 16.823 1.00 92.94 176 GLU A CA 1
ATOM 1463 C C . GLU A 1 176 ? -9.099 0.524 15.387 1.00 92.94 176 GLU A C 1
ATOM 1465 O O . GLU A 1 176 ? -10.220 0.398 14.891 1.00 92.94 176 GLU A O 1
ATOM 1470 N N . LEU A 1 177 ? -7.984 0.177 14.736 1.00 93.94 177 LEU A N 1
ATOM 1471 C CA . LEU A 1 177 ? -7.983 -0.366 13.378 1.00 93.94 177 LEU A CA 1
ATOM 1472 C C . LEU A 1 177 ? -8.668 -1.741 13.313 1.00 93.94 177 LEU A C 1
ATOM 1474 O O . LEU A 1 177 ? -9.428 -1.987 12.373 1.00 93.94 177 LEU A O 1
ATOM 1478 N N . SER A 1 178 ? -8.446 -2.614 14.305 1.00 92.50 178 SER A N 1
ATOM 1479 C CA . SER A 1 178 ? -9.101 -3.929 14.390 1.00 92.50 178 SER A CA 1
ATOM 1480 C C . SER A 1 178 ? -10.601 -3.765 14.547 1.00 92.50 178 SER A C 1
ATOM 1482 O O . SER A 1 178 ? -11.351 -4.307 13.744 1.00 92.50 178 SER A O 1
ATOM 148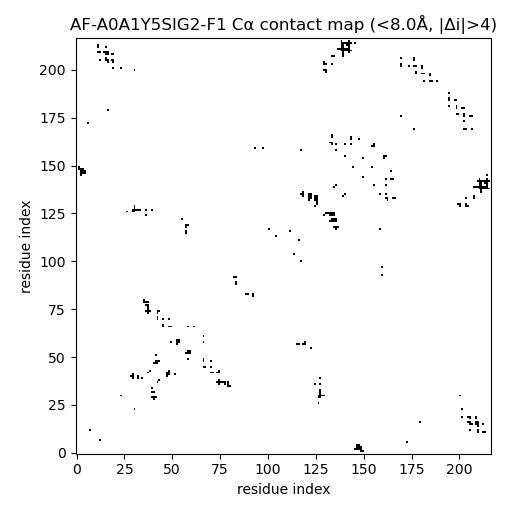4 N N . LYS A 1 179 ? -11.046 -2.927 15.492 1.00 92.44 179 LYS A N 1
ATOM 1485 C CA . LYS A 1 179 ? -12.472 -2.679 15.730 1.00 92.44 179 LYS A CA 1
ATOM 1486 C C . LYS A 1 179 ? -13.203 -2.221 14.463 1.00 92.44 179 LYS A C 1
ATOM 1488 O O . LYS A 1 179 ? -14.252 -2.759 14.130 1.00 92.44 179 LYS A O 1
ATOM 1493 N N . ILE A 1 180 ? -12.645 -1.253 13.735 1.00 91.62 180 ILE A N 1
ATOM 1494 C CA . ILE A 1 180 ? -13.255 -0.746 12.493 1.00 91.62 180 ILE A CA 1
ATOM 1495 C C . ILE A 1 180 ? -13.270 -1.821 11.400 1.00 91.62 180 ILE A C 1
ATOM 1497 O O . ILE A 1 180 ? -14.242 -1.950 10.654 1.00 91.62 180 ILE A O 1
ATOM 1501 N N . SER A 1 181 ? -12.205 -2.617 11.315 1.00 90.62 181 SER A N 1
ATOM 1502 C CA . SER A 1 181 ? -12.131 -3.734 10.371 1.00 90.62 181 SER A CA 1
ATOM 1503 C C . SER A 1 181 ? -13.170 -4.812 10.705 1.00 90.62 181 SER A C 1
ATOM 1505 O O . SER A 1 181 ? -13.860 -5.294 9.811 1.00 90.62 181 SER A O 1
ATOM 1507 N N . GLU A 1 182 ? -13.334 -5.160 11.981 1.00 90.12 182 GLU A N 1
ATOM 1508 C CA . GLU A 1 182 ? -14.346 -6.102 12.467 1.00 90.12 182 GLU A CA 1
ATOM 1509 C C . GLU A 1 182 ? -15.758 -5.622 12.134 1.00 90.12 182 GLU A C 1
ATOM 1511 O O . GLU A 1 182 ? -16.532 -6.377 11.553 1.00 90.12 182 GLU A O 1
ATOM 1516 N N . GLU A 1 183 ? -16.081 -4.358 12.423 1.00 88.00 183 GLU A N 1
ATOM 1517 C CA . GLU A 1 183 ? -17.379 -3.759 12.087 1.00 88.00 183 GLU A CA 1
ATOM 1518 C C . GLU A 1 183 ? -17.685 -3.863 10.582 1.00 88.00 183 GLU A C 1
ATOM 1520 O O . GLU A 1 183 ? -18.824 -4.138 10.195 1.00 88.00 183 GLU A O 1
ATOM 1525 N N . ARG A 1 184 ? -16.668 -3.713 9.722 1.00 85.06 184 ARG A N 1
ATOM 1526 C CA . ARG A 1 184 ? -16.810 -3.868 8.268 1.00 85.06 184 ARG A CA 1
ATOM 1527 C C . ARG A 1 184 ? -17.068 -5.321 7.861 1.00 85.06 184 ARG A C 1
ATOM 1529 O O . ARG A 1 184 ? -17.976 -5.583 7.069 1.00 85.06 184 ARG A O 1
ATOM 1536 N N . TRP A 1 185 ? -16.270 -6.257 8.372 1.00 82.12 185 TRP A N 1
ATOM 1537 C CA . TRP A 1 185 ? -16.266 -7.653 7.917 1.00 82.12 185 TRP A CA 1
ATOM 1538 C C . TRP A 1 185 ? -17.287 -8.551 8.625 1.00 82.12 185 TRP A C 1
ATOM 1540 O O . TRP A 1 185 ? -17.656 -9.586 8.068 1.00 82.12 185 TRP A O 1
ATOM 1550 N N . ALA A 1 186 ? -17.813 -8.152 9.788 1.00 77.25 186 ALA A N 1
ATOM 1551 C CA . ALA A 1 186 ? -18.795 -8.916 10.568 1.00 77.25 186 ALA A CA 1
ATOM 1552 C C . ALA A 1 186 ? -20.075 -9.275 9.790 1.00 77.25 186 ALA A C 1
ATOM 1554 O O . ALA A 1 186 ? -20.784 -10.207 10.163 1.00 77.25 186 ALA A O 1
ATOM 1555 N N . SER A 1 187 ? -20.372 -8.560 8.702 1.00 69.38 187 SER A N 1
ATOM 1556 C CA . SER A 1 187 ? -21.543 -8.798 7.852 1.00 69.38 187 SER A CA 1
ATOM 1557 C C . SER A 1 187 ? -21.293 -9.719 6.649 1.00 69.38 187 SER A C 1
ATOM 1559 O O . SER A 1 187 ? -22.250 -10.065 5.959 1.00 69.38 187 SER A O 1
ATOM 1561 N N . GLN A 1 188 ? -20.044 -10.119 6.369 1.00 71.62 188 GLN A N 1
ATOM 1562 C CA . GLN A 1 188 ? -19.676 -10.656 5.049 1.00 71.62 188 GLN A CA 1
ATOM 1563 C C . GLN A 1 188 ? -19.392 -12.163 4.990 1.00 71.62 188 GLN A C 1
ATOM 1565 O O . GLN A 1 188 ? -19.414 -12.740 3.905 1.00 71.62 188 GLN A O 1
ATOM 1570 N N . THR A 1 189 ? -19.131 -12.835 6.113 1.00 66.62 189 THR A N 1
ATOM 1571 C CA . THR A 1 189 ? -18.923 -14.295 6.132 1.00 66.62 189 THR A CA 1
ATOM 1572 C C . THR A 1 189 ? -19.074 -14.862 7.546 1.00 66.62 189 THR A C 1
ATOM 1574 O O . THR A 1 189 ? -18.878 -14.152 8.528 1.00 66.62 189 THR A O 1
ATOM 1577 N N . SER A 1 190 ? -19.421 -16.147 7.664 1.00 67.12 190 SER A N 1
ATOM 1578 C CA . SER A 1 190 ? -19.500 -16.876 8.942 1.00 67.12 190 SER A CA 1
ATOM 1579 C C . SER A 1 190 ? -18.192 -17.583 9.329 1.00 67.12 190 SER A C 1
ATOM 1581 O O . SER A 1 190 ? -18.094 -18.143 10.420 1.00 67.12 190 SER A O 1
ATOM 1583 N N . ASP A 1 191 ? -17.202 -17.598 8.432 1.00 80.44 191 ASP A N 1
ATOM 1584 C CA . ASP A 1 191 ? -15.906 -18.256 8.618 1.00 80.44 191 ASP A CA 1
ATOM 1585 C C . ASP A 1 191 ? -14.932 -17.330 9.366 1.00 80.44 191 ASP A C 1
ATOM 1587 O O . ASP A 1 191 ? -14.340 -16.424 8.776 1.00 80.44 191 ASP A O 1
ATOM 1591 N N . LYS A 1 192 ? -14.801 -17.542 10.682 1.00 76.38 192 LYS A N 1
ATOM 1592 C CA . LYS A 1 192 ? -14.040 -16.659 11.580 1.00 76.38 192 LYS A CA 1
ATOM 1593 C C . LYS A 1 192 ? -12.558 -16.547 11.216 1.00 76.38 192 LYS A C 1
ATOM 1595 O O . LYS A 1 192 ? -12.006 -15.456 11.330 1.00 76.38 192 LYS A O 1
ATOM 1600 N N . ASP A 1 193 ? -11.935 -17.621 10.741 1.00 77.44 193 ASP A N 1
ATOM 1601 C CA . ASP A 1 193 ? -10.501 -17.617 10.428 1.00 77.44 193 ASP A CA 1
ATOM 1602 C C . ASP A 1 193 ? -10.218 -16.761 9.187 1.00 77.44 193 ASP A C 1
ATOM 1604 O O . ASP A 1 193 ? -9.278 -15.965 9.162 1.00 77.44 193 ASP A O 1
ATOM 1608 N N . LYS A 1 194 ? -11.102 -16.828 8.182 1.00 82.31 194 LYS A N 1
ATOM 1609 C CA . LYS A 1 194 ? -11.026 -15.945 7.007 1.00 82.31 194 LYS A CA 1
ATOM 1610 C C . LYS A 1 194 ? -11.293 -14.484 7.353 1.00 82.31 194 LYS A C 1
ATOM 1612 O O . LYS A 1 194 ? -10.732 -13.602 6.707 1.00 82.31 194 LYS A O 1
ATOM 1617 N N . ILE A 1 195 ? -12.151 -14.216 8.338 1.00 85.31 195 ILE A N 1
ATOM 1618 C CA . ILE A 1 195 ? -12.408 -12.850 8.820 1.00 85.31 195 ILE A CA 1
ATOM 1619 C C . ILE A 1 195 ? -11.151 -12.285 9.470 1.00 85.31 195 ILE A C 1
ATOM 1621 O O . ILE A 1 195 ? -10.765 -11.164 9.149 1.00 85.31 195 ILE A O 1
ATOM 1625 N N . GLN A 1 196 ? -10.492 -13.068 10.325 1.00 87.31 196 GLN A N 1
ATOM 1626 C CA . GLN A 1 196 ? -9.284 -12.631 11.016 1.00 87.31 196 GLN A CA 1
ATOM 1627 C C . GLN A 1 196 ? -8.154 -12.301 10.032 1.00 87.31 196 GLN A C 1
ATOM 1629 O O . GLN A 1 196 ? -7.572 -11.220 10.109 1.00 87.31 196 GLN A O 1
ATOM 1634 N N . GLU A 1 197 ? -7.905 -13.171 9.048 1.00 88.56 197 GLU A N 1
ATOM 1635 C CA . GLU A 1 197 ? -6.918 -12.910 7.992 1.00 88.56 197 GLU A CA 1
ATOM 1636 C C . GLU A 1 197 ? -7.233 -11.614 7.222 1.00 88.56 197 GLU A C 1
ATOM 1638 O O . GLU A 1 197 ? -6.358 -10.775 7.006 1.00 88.56 197 GLU A O 1
ATOM 1643 N N . ARG A 1 198 ? -8.501 -11.400 6.850 1.00 90.88 198 ARG A N 1
ATOM 1644 C CA . ARG A 1 198 ? -8.931 -10.180 6.149 1.00 90.88 198 ARG A CA 1
ATOM 1645 C C . ARG A 1 198 ? -8.749 -8.932 6.997 1.00 90.88 198 ARG A C 1
ATOM 1647 O O . ARG A 1 198 ? -8.249 -7.938 6.483 1.00 90.88 198 ARG A O 1
ATOM 1654 N N . ILE A 1 199 ? -9.115 -8.975 8.277 1.00 91.31 199 ILE A N 1
ATOM 1655 C CA . ILE A 1 199 ? -8.901 -7.867 9.216 1.00 91.31 199 ILE A CA 1
ATOM 1656 C C . ILE A 1 199 ? -7.418 -7.500 9.258 1.00 91.31 199 ILE A C 1
ATOM 1658 O O . ILE A 1 199 ? -7.063 -6.334 9.081 1.00 91.31 199 ILE A O 1
ATOM 1662 N N . GLU A 1 200 ? -6.543 -8.491 9.423 1.00 91.50 200 GLU A N 1
ATOM 1663 C CA . GLU A 1 200 ? -5.101 -8.271 9.513 1.00 91.50 200 GLU A CA 1
ATOM 1664 C C . GLU A 1 200 ? -4.521 -7.617 8.263 1.00 91.50 200 GLU A C 1
ATOM 1666 O O . GLU A 1 200 ? -3.700 -6.707 8.370 1.00 91.50 200 GLU A O 1
ATOM 1671 N N . LEU A 1 201 ? -4.962 -8.044 7.083 1.00 92.88 201 LEU A N 1
ATOM 1672 C CA . LEU A 1 201 ? -4.522 -7.486 5.806 1.00 92.88 201 LEU A CA 1
ATOM 1673 C C . LEU A 1 201 ? -5.159 -6.117 5.508 1.00 92.88 201 LEU A C 1
ATOM 1675 O O . LEU A 1 201 ? -4.545 -5.288 4.831 1.00 92.88 201 LEU A O 1
ATOM 1679 N N . PHE A 1 202 ? -6.360 -5.852 6.029 1.00 95.00 202 PHE A N 1
ATOM 1680 C CA . PHE A 1 202 ? -7.110 -4.615 5.806 1.00 95.00 202 PHE A CA 1
ATOM 1681 C C . PHE A 1 202 ? -6.612 -3.450 6.671 1.00 95.00 202 PHE A C 1
ATOM 1683 O O . PHE A 1 202 ? -6.522 -2.320 6.186 1.00 95.00 202 PHE A O 1
ATOM 1690 N N . MET A 1 203 ? -6.205 -3.707 7.919 1.00 95.50 203 MET A N 1
ATOM 1691 C CA . MET A 1 203 ? -5.713 -2.670 8.841 1.00 95.50 203 MET A CA 1
ATOM 1692 C C . MET A 1 203 ? -4.588 -1.786 8.252 1.00 95.50 203 MET A C 1
ATOM 1694 O O . MET A 1 203 ? -4.694 -0.558 8.338 1.00 95.50 203 MET A O 1
ATOM 1698 N N . PRO A 1 204 ? -3.524 -2.334 7.621 1.00 95.12 204 PRO A N 1
ATOM 1699 C CA . PRO A 1 204 ? -2.520 -1.522 6.933 1.00 95.12 204 PRO A CA 1
ATOM 1700 C C . PRO A 1 204 ? -3.096 -0.620 5.833 1.00 95.12 204 PRO A C 1
ATOM 1702 O O . PRO A 1 204 ? -2.569 0.465 5.608 1.00 95.12 204 PRO A O 1
ATOM 1705 N N . ARG A 1 205 ? -4.170 -1.031 5.148 1.00 95.50 205 ARG A N 1
ATOM 1706 C CA . ARG A 1 205 ? -4.783 -0.246 4.063 1.00 95.50 205 ARG A CA 1
ATOM 1707 C C . ARG A 1 205 ? -5.531 0.966 4.604 1.00 95.50 205 ARG A C 1
ATOM 1709 O O . ARG A 1 205 ? -5.376 2.060 4.067 1.00 95.50 205 ARG A O 1
ATOM 1716 N N . ILE A 1 206 ? -6.271 0.783 5.702 1.00 96.81 206 ILE A N 1
ATOM 1717 C CA . ILE A 1 206 ? -6.902 1.892 6.431 1.00 96.81 206 ILE A CA 1
ATOM 1718 C C . ILE A 1 206 ? -5.828 2.900 6.846 1.00 96.81 206 ILE A C 1
ATOM 1720 O O . ILE A 1 206 ? -5.980 4.096 6.604 1.00 96.81 206 ILE A O 1
ATOM 1724 N N . LEU A 1 207 ? -4.724 2.423 7.433 1.00 97.19 207 LEU A N 1
ATOM 1725 C CA . LEU A 1 207 ? -3.652 3.305 7.882 1.00 97.19 207 LEU A CA 1
ATOM 1726 C C . LEU A 1 207 ? -2.979 4.040 6.714 1.00 97.19 207 LEU A C 1
ATOM 1728 O O . LEU A 1 207 ? -2.782 5.248 6.806 1.00 97.19 207 LEU A O 1
ATOM 1732 N N . ASP A 1 208 ? -2.662 3.359 5.610 1.00 96.12 208 ASP A N 1
ATOM 1733 C CA . ASP A 1 208 ? -2.075 4.006 4.429 1.00 96.12 208 ASP A CA 1
ATOM 1734 C C . ASP A 1 208 ? -2.975 5.134 3.900 1.00 96.12 208 ASP A C 1
ATOM 1736 O O . ASP A 1 208 ? -2.508 6.264 3.721 1.00 96.12 208 ASP A O 1
ATOM 1740 N N . ASN A 1 209 ? -4.277 4.877 3.739 1.00 96.31 209 ASN A N 1
ATOM 1741 C CA . ASN A 1 209 ? -5.223 5.900 3.291 1.00 96.31 209 ASN A CA 1
ATOM 1742 C C . ASN A 1 209 ? -5.385 7.030 4.309 1.00 96.31 209 ASN A C 1
ATOM 1744 O O . ASN A 1 209 ? -5.421 8.196 3.923 1.00 96.31 209 ASN A O 1
ATOM 1748 N N . TYR A 1 210 ? -5.395 6.721 5.607 1.00 97.06 210 TYR A N 1
ATOM 1749 C CA . TYR A 1 210 ? -5.458 7.733 6.661 1.00 97.06 210 TYR A CA 1
ATOM 1750 C C . TYR A 1 210 ? -4.272 8.691 6.578 1.00 97.06 210 TYR A C 1
ATOM 1752 O O . TYR A 1 210 ? -4.439 9.908 6.649 1.00 97.06 210 TYR A O 1
ATOM 1760 N N . LEU A 1 211 ? -3.064 8.157 6.390 1.00 96.06 211 LEU A N 1
ATOM 1761 C CA . LEU A 1 211 ? -1.856 8.965 6.267 1.00 96.06 211 LEU A CA 1
ATOM 1762 C C . LEU A 1 211 ? -1.866 9.815 4.991 1.00 96.06 211 LEU A C 1
ATOM 1764 O O . LEU A 1 211 ? -1.410 10.959 5.026 1.00 96.06 211 LEU A O 1
ATOM 1768 N N . VAL A 1 212 ? -2.377 9.283 3.877 1.00 95.31 212 VAL A N 1
ATOM 1769 C CA . VAL A 1 212 ? -2.550 10.046 2.631 1.00 95.31 212 VAL A CA 1
ATOM 1770 C C . VAL A 1 212 ? -3.530 11.196 2.838 1.00 95.31 212 VAL A C 1
ATOM 1772 O O . VAL A 1 212 ? -3.197 12.336 2.514 1.00 95.31 212 VAL A O 1
ATOM 1775 N N . GLU A 1 213 ? -4.697 10.928 3.417 1.00 95.56 213 GLU A N 1
ATOM 1776 C CA . GLU A 1 213 ? -5.718 11.942 3.672 1.00 95.56 213 GLU A CA 1
ATOM 1777 C C . GLU A 1 213 ? -5.212 13.011 4.641 1.00 95.56 213 GLU A C 1
ATOM 1779 O O . GLU A 1 213 ? -5.236 14.197 4.319 1.00 95.56 213 GLU A O 1
ATOM 1784 N N . LEU A 1 214 ? -4.611 12.611 5.764 1.00 94.00 214 LEU A N 1
ATOM 1785 C CA . LEU A 1 214 ? -3.998 13.543 6.708 1.00 94.00 214 LEU A CA 1
ATOM 1786 C C . LEU A 1 214 ? -2.870 14.372 6.073 1.00 94.00 214 LEU A C 1
ATOM 1788 O O . LEU A 1 214 ? -2.643 15.513 6.475 1.00 94.00 214 LEU A O 1
ATOM 1792 N N . GLY A 1 215 ? -2.127 13.805 5.122 1.00 92.12 215 GLY A N 1
ATOM 1793 C CA . GLY A 1 215 ? -1.050 14.491 4.415 1.00 92.12 215 GLY A CA 1
ATOM 1794 C C . GLY A 1 215 ? -1.521 15.493 3.359 1.00 92.12 215 GLY A C 1
ATOM 1795 O O . GLY A 1 215 ? -0.747 16.386 3.006 1.00 92.12 215 GLY A O 1
ATOM 1796 N N . ARG A 1 216 ? -2.752 15.343 2.854 1.00 91.69 216 ARG A N 1
ATOM 1797 C CA . ARG A 1 216 ? -3.393 16.253 1.889 1.00 91.69 216 ARG A CA 1
ATOM 1798 C C . ARG A 1 216 ? -4.030 17.470 2.560 1.00 91.69 216 ARG A C 1
ATOM 1800 O O . ARG A 1 216 ? -4.052 18.529 1.935 1.00 91.69 216 ARG A O 1
ATOM 1807 N N . SER A 1 217 ? -4.536 17.295 3.782 1.00 84.81 217 SER A N 1
ATOM 1808 C CA . SER A 1 217 ? -5.214 18.324 4.587 1.00 84.81 217 SER A CA 1
ATOM 1809 C C . SER A 1 217 ? -4.326 19.487 5.012 1.00 84.81 217 SER A C 1
ATOM 1811 O O . SER A 1 217 ? -3.093 19.296 5.158 1.00 84.81 217 SER A O 1
#

Sequence (217 aa):
MTNTISHPDSTILKKATDDAATNWEWWEDDYLYKGDFGALPILQTFSRFRGFGADYSVTRGLNSRECDEMRKWLTTFVPATELGRDQDEFNAQFVGFHEKCKVIEDNIRNELTTQKRVSLFSKLLGHWKPNEFAMWDQYARIGLRRIVGGNHYTQYKHYCRFNTDFHNLKRAWSGELSKISEERWASQTSDKDKIQERIELFMPRILDNYLVELGRS